Protein AF-A0A077X5K4-F1 (afdb_monomer_lite)

Structure (mmCIF, N/CA/C/O backbone):
data_AF-A0A077X5K4-F1
#
_entry.id   AF-A0A077X5K4-F1
#
loop_
_atom_site.group_PDB
_atom_site.id
_atom_site.type_symbol
_atom_site.label_atom_id
_atom_site.label_alt_id
_atom_site.label_comp_id
_atom_site.label_asym_id
_atom_site.label_entity_id
_atom_site.label_seq_id
_atom_site.pdbx_PDB_ins_code
_atom_site.Cartn_x
_atom_site.Cartn_y
_atom_site.Cartn_z
_atom_site.occupancy
_atom_site.B_iso_or_equiv
_atom_site.auth_seq_id
_atom_site.auth_comp_id
_atom_site.auth_asym_id
_atom_site.auth_atom_id
_atom_site.pdbx_PDB_model_num
ATOM 1 N N . MET A 1 1 ? -4.247 8.176 7.690 1.00 86.75 1 MET A N 1
ATOM 2 C CA . MET A 1 1 ? -5.011 7.815 6.481 1.00 86.75 1 MET A CA 1
ATOM 3 C C . MET A 1 1 ? -6.255 8.684 6.349 1.00 86.75 1 MET A C 1
ATOM 5 O O . MET A 1 1 ? -6.731 9.184 7.361 1.00 86.75 1 MET A O 1
ATOM 9 N N . ASN A 1 2 ? -6.752 8.892 5.127 1.00 87.69 2 ASN A N 1
ATOM 10 C CA . ASN A 1 2 ? -8.083 9.447 4.865 1.00 87.69 2 ASN A CA 1
ATOM 11 C C . ASN A 1 2 ? -8.622 8.942 3.514 1.00 87.69 2 ASN A C 1
ATOM 13 O O . ASN A 1 2 ? -7.860 8.405 2.706 1.00 87.69 2 ASN A O 1
ATOM 17 N N . LYS A 1 3 ? -9.914 9.179 3.261 1.00 89.25 3 LYS A N 1
ATOM 18 C CA . LYS A 1 3 ? -10.618 8.777 2.036 1.00 89.25 3 LYS A CA 1
ATOM 19 C C . LYS A 1 3 ? -9.909 9.208 0.746 1.00 89.25 3 LYS A C 1
ATOM 21 O O . LYS A 1 3 ? -9.642 8.368 -0.103 1.00 89.25 3 LYS A O 1
ATOM 26 N N . LYS A 1 4 ? -9.499 10.478 0.639 1.00 89.75 4 LYS A N 1
ATOM 27 C CA . LYS A 1 4 ? -8.836 11.024 -0.564 1.00 89.75 4 LYS A CA 1
ATOM 28 C C . LYS A 1 4 ? -7.518 10.324 -0.891 1.00 89.75 4 LYS A C 1
ATOM 30 O O . LYS A 1 4 ? -7.175 10.186 -2.060 1.00 89.75 4 LYS A O 1
ATOM 35 N N . VAL A 1 5 ? -6.758 9.919 0.130 1.00 92.44 5 VAL A N 1
ATOM 36 C CA . VAL A 1 5 ? -5.524 9.147 -0.073 1.00 92.44 5 VAL A CA 1
ATOM 37 C C . VAL A 1 5 ? -5.865 7.796 -0.691 1.00 92.44 5 VAL A C 1
ATOM 39 O O . VAL A 1 5 ? -5.278 7.431 -1.704 1.00 92.44 5 VAL A O 1
ATOM 42 N N . CYS A 1 6 ? -6.840 7.090 -0.125 1.00 95.06 6 CYS A N 1
ATOM 43 C CA . CYS A 1 6 ? -7.240 5.770 -0.596 1.00 95.06 6 CYS A CA 1
ATOM 44 C C . CYS A 1 6 ? -7.885 5.787 -1.982 1.00 95.06 6 CYS A C 1
ATOM 46 O O . CYS A 1 6 ? -7.537 4.945 -2.796 1.00 95.06 6 CYS A O 1
ATOM 48 N N . GLU A 1 7 ? -8.681 6.804 -2.317 1.00 93.88 7 GLU A N 1
ATOM 49 C CA . GLU A 1 7 ? -9.219 6.994 -3.674 1.00 93.88 7 GLU A CA 1
ATOM 50 C C . GLU A 1 7 ? -8.109 7.080 -4.738 1.00 93.88 7 GLU A C 1
AT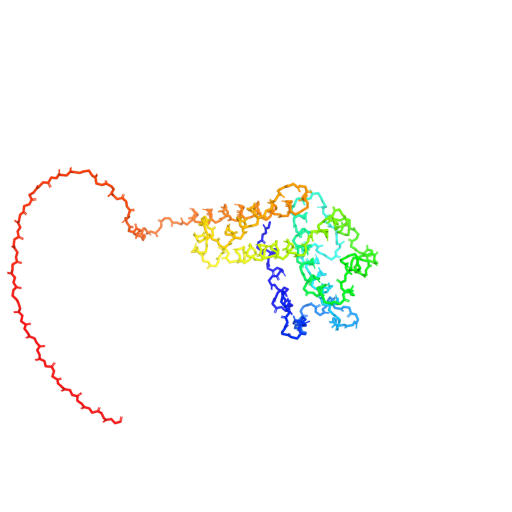OM 52 O O . GLU A 1 7 ? -8.271 6.605 -5.859 1.00 93.88 7 GLU A O 1
ATOM 57 N N . LYS A 1 8 ? -6.939 7.652 -4.410 1.00 95.00 8 LYS A N 1
ATOM 58 C CA . LYS A 1 8 ? -5.792 7.647 -5.335 1.00 95.00 8 LYS A CA 1
ATOM 59 C C . LYS A 1 8 ? -5.226 6.247 -5.544 1.00 95.00 8 LYS A C 1
ATOM 61 O O . LYS A 1 8 ? -4.831 5.934 -6.663 1.00 95.00 8 LYS A O 1
ATOM 66 N N . PHE A 1 9 ? -5.183 5.419 -4.505 1.00 97.06 9 PHE A N 1
ATOM 67 C CA . PHE A 1 9 ? -4.760 4.028 -4.641 1.00 97.06 9 PHE A CA 1
ATOM 68 C C . PHE A 1 9 ? -5.794 3.189 -5.394 1.00 97.06 9 PHE A C 1
ATOM 70 O O . PHE A 1 9 ? -5.396 2.449 -6.289 1.00 97.06 9 PHE A O 1
ATOM 77 N N . ASP A 1 10 ? -7.088 3.378 -5.124 1.00 95.94 10 ASP A N 1
ATOM 78 C CA . ASP A 1 10 ? -8.181 2.713 -5.845 1.00 95.94 10 ASP A CA 1
ATOM 79 C C . ASP A 1 10 ? -8.096 2.990 -7.353 1.00 95.94 10 ASP A C 1
ATOM 81 O O . ASP A 1 10 ? -8.114 2.052 -8.150 1.00 95.94 10 ASP A O 1
ATOM 85 N N . ASN A 1 11 ? -7.871 4.252 -7.745 1.00 96.00 11 ASN A N 1
ATOM 86 C CA . ASN A 1 11 ? -7.659 4.612 -9.150 1.00 96.00 11 ASN A CA 1
ATOM 87 C C . ASN A 1 11 ? -6.482 3.844 -9.770 1.00 96.00 11 ASN A C 1
ATOM 89 O O . ASN A 1 11 ? -6.573 3.396 -10.909 1.00 96.00 11 ASN A O 1
ATOM 93 N N . VAL A 1 12 ? -5.362 3.699 -9.047 1.00 97.56 12 VAL A N 1
ATOM 94 C CA . VAL A 1 12 ? -4.207 2.931 -9.542 1.00 97.56 12 VAL A CA 1
ATOM 95 C C . VAL A 1 12 ? -4.575 1.462 -9.702 1.00 97.56 12 VAL A C 1
ATOM 97 O O . VAL A 1 12 ? -4.306 0.906 -10.760 1.00 97.56 12 VAL A O 1
ATOM 100 N N . TRP A 1 13 ? -5.207 0.842 -8.703 1.00 97.31 13 TRP A N 1
ATOM 101 C CA . TRP A 1 13 ? -5.581 -0.576 -8.750 1.00 97.31 13 TRP A CA 1
ATOM 102 C C . TRP A 1 13 ? -6.582 -0.897 -9.862 1.00 97.31 13 TRP A C 1
ATOM 104 O O . TRP A 1 13 ? -6.548 -1.996 -10.413 1.00 97.31 13 TRP A O 1
ATOM 114 N N . GLU A 1 14 ? -7.434 0.057 -10.237 1.00 96.44 14 GLU A N 1
ATOM 115 C CA . GLU A 1 14 ? -8.392 -0.107 -11.333 1.00 96.44 14 GLU A CA 1
ATOM 116 C C . GLU A 1 14 ? -7.709 -0.314 -12.696 1.00 96.44 14 GLU A C 1
ATOM 118 O O . GLU A 1 14 ? -8.191 -1.089 -13.534 1.00 96.44 14 GLU A O 1
ATOM 123 N N . VAL A 1 15 ? -6.592 0.378 -12.937 1.00 96.69 15 VAL A N 1
ATOM 124 C CA . VAL A 1 15 ? -5.894 0.378 -14.235 1.00 96.69 15 VAL A CA 1
ATOM 125 C C . VAL A 1 15 ? -4.558 -0.359 -14.217 1.00 96.69 15 VAL A C 1
ATOM 127 O O . VAL A 1 15 ? -4.047 -0.714 -15.278 1.00 96.69 15 VAL A O 1
ATOM 130 N N . PHE A 1 16 ? -4.009 -0.629 -13.038 1.00 96.75 16 PHE A N 1
ATOM 131 C CA . PHE A 1 16 ? -2.761 -1.344 -12.831 1.00 96.75 16 PHE A CA 1
ATOM 132 C C . PHE A 1 16 ? -2.924 -2.349 -11.687 1.00 96.75 16 PHE A C 1
ATOM 134 O O . PHE A 1 16 ? -2.872 -1.994 -10.508 1.00 96.75 16 PHE A O 1
ATOM 141 N N . SER A 1 17 ? -3.120 -3.616 -12.058 1.00 94.88 17 SER A N 1
ATOM 142 C CA . SER A 1 17 ? -3.382 -4.689 -11.100 1.00 94.88 17 SER A CA 1
ATOM 143 C C . SER A 1 17 ? -2.205 -4.890 -10.151 1.00 94.88 17 SER A C 1
ATOM 145 O O . SER A 1 17 ? -1.048 -4.954 -10.569 1.00 94.88 17 SER A O 1
ATOM 147 N N . ASP A 1 18 ? -2.527 -5.076 -8.875 1.00 94.75 18 ASP A N 1
ATOM 148 C CA . ASP A 1 18 ? -1.608 -5.467 -7.810 1.00 94.75 18 ASP A CA 1
ATOM 149 C C . ASP A 1 18 ? -1.379 -6.988 -7.751 1.00 94.75 18 ASP A C 1
ATOM 151 O O . ASP A 1 18 ? -0.814 -7.513 -6.797 1.00 94.75 18 ASP A O 1
ATOM 155 N N . THR A 1 19 ? -1.791 -7.716 -8.789 1.00 94.31 19 THR A N 1
ATOM 156 C CA . THR A 1 19 ? -1.534 -9.147 -8.956 1.00 94.31 19 THR A CA 1
ATOM 157 C C . THR A 1 19 ? -0.918 -9.422 -10.324 1.00 94.31 19 THR A C 1
ATOM 159 O O . THR A 1 19 ? -1.040 -8.628 -11.259 1.00 94.31 19 THR A O 1
ATOM 162 N N . LEU A 1 20 ? -0.215 -10.548 -10.446 1.00 93.31 20 LEU A N 1
ATOM 163 C CA . LEU A 1 20 ? 0.307 -11.001 -11.731 1.00 93.31 20 LEU A CA 1
ATOM 164 C C . LEU A 1 20 ? -0.678 -11.962 -12.395 1.00 93.31 20 LEU A C 1
ATOM 166 O O . LEU A 1 20 ? -1.334 -12.758 -11.722 1.00 93.31 20 LEU A O 1
ATOM 170 N N . THR A 1 21 ? -0.716 -11.940 -13.724 1.00 93.75 21 THR A N 1
ATOM 171 C CA . THR A 1 21 ? -1.419 -12.953 -14.518 1.00 93.75 21 THR A CA 1
ATOM 172 C C . THR A 1 21 ? -0.794 -14.341 -14.331 1.00 93.75 21 THR A C 1
ATOM 174 O O . THR A 1 21 ? 0.315 -14.475 -13.802 1.00 93.75 21 THR A O 1
ATOM 177 N N . SER A 1 22 ? -1.462 -15.393 -14.821 1.00 92.19 22 SER A N 1
ATOM 178 C CA . SER A 1 22 ? -0.919 -16.765 -14.841 1.00 92.19 22 SER A CA 1
ATOM 179 C C . SER A 1 22 ? 0.469 -16.846 -15.487 1.00 92.19 22 SER A C 1
ATOM 181 O O . SER A 1 22 ? 1.330 -17.595 -15.030 1.00 92.19 22 SER A O 1
ATOM 183 N N . ASP A 1 23 ? 0.706 -16.006 -16.497 1.00 91.06 23 ASP A N 1
ATOM 184 C CA . ASP A 1 23 ? 1.969 -15.906 -17.232 1.00 91.06 23 ASP A CA 1
ATOM 185 C C . ASP A 1 23 ? 2.990 -14.994 -16.535 1.00 91.06 23 ASP A C 1
ATOM 187 O O . ASP A 1 23 ? 3.989 -14.595 -17.137 1.00 91.06 23 ASP A O 1
ATOM 191 N N . LYS A 1 24 ? 2.738 -14.630 -15.271 1.00 89.31 24 LYS A N 1
ATOM 192 C CA . LYS A 1 24 ? 3.608 -13.802 -14.426 1.00 89.31 24 LYS A CA 1
ATOM 193 C C . LYS A 1 24 ? 3.866 -12.414 -15.027 1.00 89.31 24 LYS A C 1
ATOM 195 O O . LYS A 1 24 ? 4.972 -11.875 -14.941 1.00 89.31 24 LYS A O 1
ATOM 200 N N . LYS A 1 25 ? 2.852 -11.805 -15.648 1.00 91.31 25 LYS A N 1
ATOM 201 C CA . LYS A 1 25 ? 2.915 -10.439 -16.198 1.00 91.31 25 LYS A CA 1
ATOM 202 C C . LYS A 1 25 ? 2.033 -9.498 -15.391 1.00 91.31 25 LYS A C 1
ATOM 204 O O . LYS A 1 25 ? 1.010 -9.915 -14.861 1.00 91.31 25 LYS A O 1
ATOM 209 N N . TYR A 1 26 ? 2.426 -8.229 -15.323 1.00 93.12 26 TYR A N 1
ATOM 210 C CA . TYR A 1 26 ? 1.528 -7.196 -14.820 1.00 93.12 26 TYR A CA 1
ATOM 211 C C . TYR A 1 26 ? 0.417 -6.933 -15.824 1.00 93.12 26 TYR A C 1
ATOM 213 O O . TYR A 1 26 ? 0.689 -6.752 -17.016 1.00 93.12 26 TYR A O 1
ATOM 221 N N . GLU A 1 27 ? -0.803 -6.833 -15.315 1.00 94.31 27 GLU A N 1
ATOM 222 C CA . GLU A 1 27 ? -1.925 -6.297 -16.066 1.00 94.31 27 GLU A CA 1
ATOM 223 C C . GLU A 1 27 ? -1.967 -4.775 -15.897 1.00 94.31 27 GLU A C 1
ATOM 225 O O . GLU A 1 27 ? -2.140 -4.257 -14.794 1.00 94.31 27 GLU A O 1
ATOM 230 N N . PHE A 1 28 ? -1.764 -4.063 -17.003 1.00 93.75 28 PHE A N 1
ATOM 231 C CA . PHE A 1 28 ? -1.769 -2.606 -17.066 1.00 93.75 28 PHE A CA 1
ATOM 232 C C . PHE A 1 28 ? -2.629 -2.193 -18.253 1.00 93.75 28 PHE A C 1
ATOM 234 O O . PHE A 1 28 ? -2.302 -2.508 -19.400 1.00 93.75 28 PHE A O 1
ATOM 241 N N . LYS A 1 29 ? -3.745 -1.525 -17.975 1.00 93.62 29 LYS A N 1
ATOM 242 C CA . LYS A 1 29 ? -4.619 -0.967 -19.006 1.00 93.62 29 LYS A CA 1
ATOM 243 C C . LYS A 1 29 ? -3.900 0.232 -19.622 1.00 93.62 29 LYS A C 1
ATOM 245 O O . LYS A 1 29 ? -3.286 1.009 -18.904 1.00 93.62 29 LYS A O 1
ATOM 250 N N . THR A 1 30 ? -3.971 0.388 -20.936 1.00 89.75 30 THR A N 1
ATOM 251 C CA . THR A 1 30 ? -3.504 1.590 -21.652 1.00 89.75 30 THR A CA 1
ATOM 252 C C . THR A 1 30 ? -4.700 2.473 -22.007 1.00 89.75 30 THR A C 1
ATOM 254 O O . THR A 1 30 ? -5.842 2.022 -21.934 1.00 89.75 30 THR A O 1
ATOM 257 N N . GLY A 1 31 ? -4.468 3.712 -22.429 1.00 90.00 31 GLY A N 1
ATOM 258 C CA . GLY A 1 31 ? -5.520 4.672 -22.774 1.00 90.00 31 GLY A CA 1
ATOM 259 C C . GLY A 1 31 ? -6.162 5.332 -21.552 1.00 90.00 31 GLY A C 1
ATOM 260 O O . GLY A 1 31 ? -7.353 5.631 -21.580 1.00 90.00 31 GLY A O 1
ATOM 261 N N . ASN A 1 32 ? -5.413 5.511 -20.461 1.00 92.62 32 ASN A N 1
ATOM 262 C CA . ASN A 1 32 ? -5.922 6.082 -19.209 1.00 92.62 32 ASN A CA 1
ATOM 263 C C . ASN A 1 32 ? -4.982 7.146 -18.623 1.00 92.62 32 ASN A C 1
ATOM 265 O O . ASN A 1 32 ? -3.981 7.533 -19.220 1.00 92.62 32 ASN A O 1
ATOM 269 N N . PHE A 1 33 ? -5.317 7.644 -17.431 1.00 92.81 33 PHE A N 1
ATOM 270 C CA . PHE A 1 33 ? -4.592 8.736 -16.786 1.00 92.81 33 PHE A CA 1
ATOM 271 C C . PHE A 1 33 ? -3.115 8.413 -16.486 1.00 92.81 33 PHE A C 1
ATOM 273 O O . PHE A 1 33 ? -2.298 9.338 -16.483 1.00 92.81 33 PHE A O 1
ATOM 280 N N . LEU A 1 34 ? -2.747 7.141 -16.272 1.00 93.50 34 LEU A N 1
ATOM 281 C CA . LEU A 1 34 ? -1.356 6.734 -16.046 1.00 93.50 34 LEU A CA 1
ATOM 282 C C . LEU A 1 34 ? -0.476 6.908 -17.287 1.00 93.50 34 LEU A C 1
ATOM 284 O O . LEU A 1 34 ? 0.726 7.110 -17.125 1.00 93.50 34 LEU A O 1
ATOM 288 N N . ASP A 1 35 ? -1.044 6.935 -18.496 1.00 90.62 35 ASP A N 1
ATOM 289 C CA . ASP A 1 35 ? -0.273 7.126 -19.734 1.00 90.62 35 ASP A CA 1
ATOM 290 C C . ASP A 1 35 ? 0.490 8.458 -19.732 1.00 90.62 35 ASP A C 1
ATOM 292 O O . ASP A 1 35 ? 1.615 8.542 -20.219 1.00 90.62 35 ASP A O 1
ATOM 296 N N . SER A 1 36 ? -0.070 9.495 -19.099 1.00 89.88 36 SER A N 1
ATOM 297 C CA . SER A 1 36 ? 0.594 10.800 -18.952 1.00 89.88 36 SER A CA 1
ATOM 298 C C . SER A 1 36 ? 1.843 10.770 -18.056 1.00 89.88 36 SER A C 1
ATOM 300 O O . SER A 1 36 ? 2.622 11.722 -18.041 1.00 89.88 36 SER A O 1
ATOM 302 N N . TYR A 1 37 ? 2.056 9.665 -17.338 1.00 88.06 37 TYR A N 1
ATOM 303 C CA . TYR A 1 37 ? 3.204 9.418 -16.467 1.00 88.06 37 TYR A CA 1
ATOM 304 C C . TYR A 1 37 ? 4.178 8.384 -17.053 1.00 88.06 37 TYR A C 1
ATOM 306 O O . TYR A 1 37 ? 5.187 8.070 -16.426 1.00 88.06 37 TYR A O 1
ATOM 314 N N . CYS A 1 38 ? 3.904 7.858 -18.251 1.00 84.06 38 CYS A N 1
ATOM 315 C CA . CYS A 1 38 ? 4.616 6.719 -18.827 1.00 84.06 38 CYS A CA 1
ATOM 316 C C . CYS A 1 38 ? 5.943 7.030 -19.542 1.00 84.06 38 CYS A C 1
ATOM 318 O O . CYS A 1 38 ? 6.606 6.099 -20.016 1.00 84.06 38 CYS A O 1
ATOM 320 N N . GLY A 1 39 ? 6.357 8.302 -19.592 1.00 72.81 39 GLY A N 1
ATOM 321 C CA . GLY A 1 39 ? 7.545 8.751 -20.328 1.00 72.81 39 GLY A CA 1
ATOM 322 C C . GLY A 1 39 ? 7.517 8.362 -21.815 1.00 72.81 39 GLY A C 1
ATOM 323 O O . GLY A 1 39 ? 6.504 7.898 -22.332 1.00 72.81 39 GLY A O 1
ATOM 324 N N . ASP A 1 40 ? 8.650 8.503 -22.505 1.00 71.56 40 ASP A N 1
ATOM 325 C CA . ASP A 1 40 ? 8.731 8.306 -23.966 1.00 71.56 40 ASP A CA 1
ATOM 326 C C . ASP A 1 40 ? 8.487 6.854 -24.421 1.00 71.56 40 ASP A C 1
ATOM 328 O O . ASP A 1 40 ? 8.148 6.595 -25.572 1.00 71.56 40 ASP A O 1
ATOM 332 N N . ASN A 1 41 ? 8.635 5.889 -23.509 1.00 71.12 41 ASN A N 1
ATOM 333 C CA . ASN A 1 41 ? 8.491 4.461 -23.799 1.00 71.12 41 ASN A CA 1
ATOM 334 C C . ASN A 1 41 ? 7.079 3.919 -23.522 1.00 71.12 41 ASN A C 1
ATOM 336 O O . ASN A 1 41 ? 6.906 2.695 -23.518 1.00 71.12 41 ASN A O 1
ATOM 340 N N . ASN A 1 42 ? 6.096 4.789 -23.247 1.00 81.19 42 ASN A N 1
ATOM 341 C CA . ASN A 1 42 ? 4.686 4.440 -23.033 1.00 81.19 42 ASN A CA 1
ATOM 342 C C . ASN A 1 42 ? 4.477 3.254 -22.066 1.00 81.19 42 ASN A C 1
ATOM 344 O O . ASN A 1 42 ? 3.687 2.355 -22.345 1.00 81.19 42 ASN A O 1
ATOM 348 N N . CYS A 1 43 ? 5.225 3.198 -20.954 1.00 87.50 43 CYS A N 1
ATOM 349 C CA . CYS A 1 43 ? 5.132 2.106 -19.971 1.00 87.50 43 CYS A CA 1
ATOM 350 C C . CYS A 1 43 ? 5.286 0.689 -20.563 1.00 87.50 43 CYS A C 1
ATOM 352 O O . CYS A 1 43 ? 4.759 -0.285 -20.026 1.00 87.50 43 CYS A O 1
ATOM 354 N N . SER A 1 44 ? 6.036 0.538 -21.657 1.00 86.12 44 SER A N 1
ATOM 355 C CA . SER A 1 44 ? 6.271 -0.767 -22.297 1.00 86.12 44 SER A CA 1
ATOM 356 C C . SER A 1 44 ? 6.983 -1.775 -21.386 1.00 86.12 44 SER A C 1
ATOM 358 O O . SER A 1 44 ? 6.814 -2.985 -21.542 1.00 86.12 44 SER A O 1
ATOM 360 N N . THR A 1 45 ? 7.741 -1.297 -20.398 1.00 86.12 45 THR A N 1
ATOM 361 C CA . THR A 1 45 ? 8.431 -2.128 -19.407 1.00 86.12 45 THR A CA 1
ATOM 362 C C . THR A 1 45 ? 7.669 -2.177 -18.087 1.00 86.12 45 THR A C 1
ATOM 364 O O . THR A 1 45 ? 6.979 -1.233 -17.708 1.00 86.12 45 THR A O 1
ATOM 367 N N . ASP A 1 46 ? 7.838 -3.264 -17.334 1.00 87.62 46 ASP A N 1
ATOM 368 C CA . ASP A 1 46 ? 7.244 -3.397 -15.996 1.00 87.62 46 ASP A CA 1
ATOM 369 C C . ASP A 1 46 ? 7.701 -2.288 -15.047 1.00 87.62 46 ASP A C 1
ATOM 371 O O . ASP A 1 46 ? 6.916 -1.743 -14.276 1.00 87.62 46 ASP A O 1
ATOM 375 N N . TYR A 1 47 ? 8.962 -1.888 -15.177 1.00 83.31 47 TYR A N 1
ATOM 376 C CA . TYR A 1 47 ? 9.508 -0.741 -14.475 1.00 83.31 47 TYR A CA 1
ATOM 377 C C . TYR A 1 47 ? 8.799 0.569 -14.841 1.00 83.31 47 TYR A C 1
ATOM 379 O O . TYR A 1 47 ? 8.472 1.357 -13.956 1.00 83.31 47 TYR A O 1
ATOM 387 N N . GLY A 1 48 ? 8.539 0.792 -16.134 1.00 85.44 48 GLY A N 1
ATOM 388 C CA . GLY A 1 48 ? 7.805 1.960 -16.617 1.00 85.44 48 GLY A CA 1
ATOM 389 C C . GLY A 1 48 ? 6.401 2.037 -16.020 1.00 85.44 48 GLY A C 1
ATOM 390 O O . GLY A 1 48 ? 6.017 3.090 -15.524 1.00 85.44 48 GLY A O 1
ATOM 391 N N . LYS A 1 49 ? 5.683 0.908 -15.961 1.00 90.81 49 LYS A N 1
ATOM 392 C CA . LYS A 1 49 ? 4.343 0.813 -15.345 1.00 90.81 49 LYS A CA 1
ATOM 393 C C . LYS A 1 49 ? 4.368 1.181 -13.860 1.00 90.81 49 LYS A C 1
ATOM 395 O O . LYS A 1 49 ? 3.576 2.006 -13.409 1.00 90.81 49 LYS A O 1
ATOM 400 N N . ILE A 1 50 ? 5.316 0.615 -13.105 1.00 90.44 50 ILE A N 1
ATOM 401 C CA . ILE A 1 50 ? 5.479 0.909 -11.671 1.00 90.44 50 ILE A CA 1
ATOM 402 C C . ILE A 1 50 ? 5.869 2.375 -11.457 1.00 90.44 50 ILE A C 1
ATOM 404 O O . ILE A 1 50 ? 5.333 3.025 -10.560 1.00 90.44 50 ILE A O 1
ATOM 408 N N . SER A 1 51 ? 6.753 2.914 -12.301 1.00 86.94 51 SER A N 1
ATOM 409 C CA . SER A 1 51 ? 7.149 4.325 -12.263 1.00 86.94 51 SER A CA 1
ATOM 410 C C . SER A 1 51 ? 5.960 5.256 -12.504 1.00 86.94 51 SER A C 1
ATOM 412 O O . SER A 1 51 ? 5.747 6.186 -11.729 1.00 86.94 51 SER A O 1
ATOM 414 N N . ALA A 1 52 ? 5.120 4.961 -13.499 1.00 90.69 52 ALA A N 1
ATOM 415 C CA . ALA A 1 52 ? 3.926 5.749 -13.783 1.00 90.69 52 ALA A CA 1
ATOM 416 C C . ALA A 1 52 ? 2.938 5.761 -12.607 1.00 90.69 52 ALA A C 1
ATOM 418 O O . ALA A 1 52 ? 2.496 6.832 -12.189 1.00 90.69 52 ALA A O 1
ATOM 419 N N . GLY A 1 53 ? 2.648 4.594 -12.018 1.00 93.56 53 GLY A N 1
ATOM 420 C CA . GLY A 1 53 ? 1.796 4.504 -10.827 1.00 93.56 53 GLY A CA 1
ATOM 421 C C . GLY A 1 53 ? 2.370 5.281 -9.636 1.00 93.56 53 GLY A C 1
ATOM 422 O O . GLY A 1 53 ? 1.658 6.049 -8.990 1.00 93.56 53 GLY A O 1
ATOM 423 N N . PHE A 1 54 ? 3.678 5.159 -9.394 1.00 90.19 54 PHE A N 1
ATOM 424 C CA . PHE A 1 54 ? 4.377 5.906 -8.349 1.00 90.19 54 PHE A CA 1
ATOM 425 C C . PHE A 1 54 ? 4.282 7.424 -8.555 1.00 90.19 54 PHE A C 1
ATOM 427 O O . PHE A 1 54 ? 3.933 8.147 -7.622 1.00 90.19 54 PHE A O 1
ATOM 434 N N . LEU A 1 55 ? 4.555 7.915 -9.767 1.00 86.81 55 LEU A N 1
ATOM 435 C CA . LEU A 1 55 ? 4.504 9.342 -10.089 1.00 86.81 55 LEU A CA 1
ATOM 436 C C . LEU A 1 55 ? 3.080 9.902 -10.019 1.00 86.81 55 LEU A C 1
ATOM 438 O O . LEU A 1 55 ? 2.899 11.043 -9.592 1.00 86.81 55 LEU A O 1
ATOM 442 N N . TYR A 1 56 ? 2.070 9.114 -10.395 1.00 91.19 56 TYR A N 1
ATOM 443 C CA . TYR A 1 56 ? 0.670 9.493 -10.227 1.00 91.19 56 TYR A CA 1
ATOM 444 C C . TYR A 1 56 ? 0.297 9.653 -8.753 1.00 91.19 56 TYR A C 1
ATOM 446 O O . TYR A 1 56 ? -0.231 10.699 -8.372 1.00 91.19 56 TYR A O 1
ATOM 454 N N . LEU A 1 57 ? 0.596 8.649 -7.919 1.00 91.44 57 LEU A N 1
ATOM 455 C CA . LEU A 1 57 ? 0.337 8.713 -6.478 1.00 91.44 57 LEU A CA 1
ATOM 456 C C . LEU A 1 57 ? 1.063 9.908 -5.866 1.00 91.44 57 LEU A C 1
ATOM 458 O O . LEU A 1 57 ? 0.476 10.684 -5.113 1.00 91.44 57 LEU A O 1
ATOM 462 N N . PHE A 1 58 ? 2.323 10.095 -6.250 1.00 83.56 58 PHE A N 1
ATOM 463 C CA . PHE A 1 58 ? 3.134 11.198 -5.781 1.00 83.56 58 PHE A CA 1
ATOM 464 C C . PHE A 1 58 ? 2.533 12.559 -6.161 1.00 83.56 58 PHE A C 1
ATOM 466 O O . PHE A 1 58 ? 2.189 13.340 -5.276 1.00 83.56 58 PHE A O 1
ATOM 473 N N . ASN A 1 59 ? 2.322 12.831 -7.450 1.00 82.25 59 ASN A N 1
ATOM 474 C CA . ASN A 1 59 ? 1.785 14.115 -7.908 1.00 82.25 59 ASN A CA 1
ATOM 475 C C . ASN A 1 59 ? 0.346 14.353 -7.420 1.00 82.25 59 ASN A C 1
ATOM 477 O O . ASN A 1 59 ? -0.059 15.493 -7.199 1.00 82.25 59 ASN A O 1
ATOM 481 N N . GLY A 1 60 ? -0.442 13.288 -7.260 1.00 85.19 60 GLY A N 1
ATOM 482 C CA . GLY A 1 60 ? -1.822 13.361 -6.793 1.00 85.19 60 GLY A CA 1
ATOM 483 C C . GLY A 1 60 ? -1.955 13.693 -5.307 1.00 85.19 60 GLY A C 1
ATOM 484 O O . GLY A 1 60 ? -2.963 14.282 -4.919 1.00 85.19 60 GLY A O 1
ATOM 485 N N . LEU A 1 61 ? -0.961 13.332 -4.490 1.00 84.00 61 LEU A N 1
ATOM 486 C CA . LEU A 1 61 ? -0.976 13.504 -3.032 1.00 84.00 61 LEU A CA 1
ATOM 487 C C . LEU A 1 61 ? -0.070 14.651 -2.562 1.00 84.00 61 LEU A C 1
ATOM 489 O O . LEU A 1 61 ? -0.343 15.272 -1.538 1.00 84.00 61 LEU A O 1
ATOM 493 N N . PHE A 1 62 ? 0.964 14.962 -3.343 1.00 76.94 62 PHE A N 1
ATOM 494 C CA . PHE A 1 62 ? 1.978 15.979 -3.069 1.00 76.94 62 PHE A CA 1
ATOM 495 C C . PHE A 1 62 ? 2.184 16.931 -4.252 1.00 76.94 62 PHE A C 1
ATOM 497 O O . PHE A 1 62 ? 3.272 17.464 -4.426 1.00 76.94 62 PHE A O 1
ATOM 504 N N . GLY A 1 63 ? 1.181 17.154 -5.100 1.00 72.56 63 GLY A N 1
ATOM 505 C CA . GLY A 1 63 ? 1.240 18.156 -6.169 1.00 72.56 63 GLY A CA 1
ATOM 506 C C . GLY A 1 63 ? 2.428 18.041 -7.143 1.00 72.56 63 GLY A C 1
ATOM 507 O O . GLY A 1 63 ? 3.268 17.152 -7.094 1.00 72.56 63 GLY A O 1
ATOM 508 N N . VAL A 1 64 ? 2.511 18.983 -8.082 1.00 63.28 64 VAL A N 1
ATOM 509 C CA . VAL A 1 64 ? 3.523 18.941 -9.157 1.00 63.28 64 VAL A CA 1
ATOM 510 C C . VAL A 1 64 ? 4.839 19.616 -8.745 1.00 63.28 64 VAL A C 1
ATOM 512 O O . VAL A 1 64 ? 5.880 19.375 -9.351 1.00 63.28 64 VAL A O 1
ATOM 515 N N . SER A 1 65 ? 4.812 20.488 -7.734 1.00 58.78 65 SER A N 1
ATOM 516 C CA . SER A 1 65 ? 5.974 21.271 -7.301 1.00 58.78 65 SER A CA 1
ATOM 517 C C . SER A 1 65 ? 6.807 20.597 -6.211 1.00 58.78 65 SER A C 1
ATOM 519 O O . SER A 1 65 ? 7.861 21.125 -5.864 1.00 58.78 65 SER A O 1
ATOM 521 N N . GLY A 1 66 ? 6.332 19.494 -5.618 1.00 54.38 66 GLY A N 1
ATOM 522 C CA . GLY A 1 66 ? 6.981 18.850 -4.472 1.00 54.38 66 GLY A CA 1
ATOM 523 C C . GLY A 1 66 ? 7.139 19.756 -3.238 1.00 54.38 66 GLY A C 1
ATOM 524 O O . GLY A 1 66 ? 7.667 19.319 -2.220 1.00 54.38 66 GLY A O 1
ATOM 525 N N . LEU A 1 67 ? 6.671 21.007 -3.266 1.00 51.25 67 LEU A N 1
ATOM 526 C CA . LEU A 1 67 ? 6.764 21.959 -2.160 1.00 51.25 67 LEU A CA 1
ATOM 527 C C . LEU A 1 67 ? 5.735 21.600 -1.083 1.00 51.25 67 LEU A C 1
ATOM 529 O O . LEU A 1 67 ? 4.655 22.176 -1.024 1.00 51.25 67 LEU A O 1
ATOM 533 N N . PHE A 1 68 ? 6.079 20.629 -0.240 1.00 58.28 68 PHE A N 1
ATOM 534 C CA . PHE A 1 68 ? 5.270 20.206 0.901 1.00 58.28 68 PHE A CA 1
ATOM 535 C C . PHE A 1 68 ? 6.069 20.406 2.174 1.00 58.28 68 PHE A C 1
ATOM 537 O O . PHE A 1 68 ? 7.284 20.190 2.221 1.00 58.28 68 PHE A O 1
ATOM 544 N N . ASN A 1 69 ? 5.378 20.833 3.226 1.00 53.25 69 ASN A N 1
ATOM 545 C CA . ASN A 1 69 ? 5.988 20.972 4.532 1.00 53.25 69 ASN A CA 1
ATOM 546 C C . ASN A 1 69 ? 6.240 19.566 5.094 1.00 53.25 69 ASN A C 1
ATOM 548 O O . ASN A 1 69 ? 5.334 18.894 5.586 1.00 53.25 69 ASN A O 1
ATOM 552 N N . SER A 1 70 ? 7.492 19.114 5.013 1.00 52.81 70 SER A N 1
ATOM 553 C CA . SER A 1 70 ? 7.952 17.801 5.497 1.00 52.81 70 SER A CA 1
ATOM 554 C C . SER A 1 70 ? 7.795 17.601 7.012 1.00 52.81 70 SER A C 1
ATOM 556 O O . SER A 1 70 ? 8.087 16.522 7.522 1.00 52.81 70 SER A O 1
ATOM 558 N N . ARG A 1 71 ? 7.342 18.637 7.732 1.00 50.28 71 ARG A N 1
ATOM 559 C CA . ARG A 1 71 ? 7.069 18.631 9.174 1.00 50.28 71 ARG A CA 1
ATOM 560 C C . ARG A 1 71 ? 5.635 18.233 9.539 1.00 50.28 71 ARG A C 1
ATOM 562 O O . ARG A 1 71 ? 5.354 18.060 10.719 1.00 50.28 71 ARG A O 1
ATOM 569 N N . GLU A 1 72 ? 4.733 18.083 8.571 1.00 55.34 72 GLU A N 1
ATOM 570 C CA . GLU A 1 72 ? 3.360 17.639 8.834 1.00 55.34 72 GLU A CA 1
ATOM 571 C C . GLU A 1 72 ? 3.277 16.107 8.886 1.00 55.34 72 GLU A C 1
ATOM 573 O O . GLU A 1 72 ? 3.597 15.414 7.919 1.00 55.34 72 GLU A O 1
ATOM 578 N N . THR A 1 73 ? 2.806 15.567 10.012 1.00 56.66 73 THR A N 1
ATOM 579 C CA . THR A 1 73 ? 2.677 14.120 10.258 1.00 56.66 73 THR A CA 1
ATOM 580 C C . THR A 1 73 ? 1.818 13.407 9.207 1.00 56.66 73 THR A C 1
ATOM 582 O O . THR A 1 73 ? 2.110 12.271 8.840 1.00 56.66 73 THR A O 1
ATOM 585 N N . SER A 1 74 ? 0.794 14.074 8.661 1.00 60.78 74 SER A N 1
ATOM 586 C CA . SER A 1 74 ? -0.025 13.539 7.563 1.00 60.78 74 SER A CA 1
ATOM 587 C C . SER A 1 74 ? 0.801 13.244 6.312 1.00 60.78 74 SER A C 1
ATOM 589 O O . SER A 1 74 ? 0.588 12.217 5.676 1.00 60.78 74 SER A O 1
ATOM 591 N N . ASN A 1 75 ? 1.776 14.097 5.993 1.00 65.00 75 ASN A N 1
ATOM 592 C CA . ASN A 1 75 ? 2.617 13.951 4.807 1.00 65.00 75 ASN A CA 1
ATOM 593 C C . ASN A 1 75 ? 3.589 12.774 4.968 1.00 65.00 75 ASN A C 1
ATOM 595 O O . ASN A 1 75 ? 3.819 12.038 4.012 1.00 65.00 75 ASN A O 1
ATOM 599 N N . ILE A 1 76 ? 4.099 12.547 6.185 1.00 68.62 76 ILE A N 1
ATOM 600 C CA . ILE A 1 76 ? 4.987 11.416 6.500 1.00 68.62 76 ILE A CA 1
ATOM 601 C C . ILE A 1 76 ? 4.254 10.082 6.325 1.00 68.62 76 ILE A C 1
ATOM 603 O O . ILE A 1 76 ? 4.765 9.201 5.635 1.00 68.62 76 ILE A O 1
ATOM 607 N N . ASN A 1 77 ? 3.046 9.950 6.878 1.00 80.69 77 ASN A N 1
ATOM 608 C CA . ASN A 1 77 ? 2.266 8.716 6.758 1.00 80.69 77 ASN A CA 1
ATOM 609 C C . ASN A 1 77 ? 1.905 8.413 5.294 1.00 80.69 77 ASN A C 1
ATOM 611 O O . ASN A 1 77 ? 1.911 7.260 4.878 1.00 80.69 77 ASN A O 1
ATOM 615 N N . VAL A 1 78 ? 1.645 9.442 4.479 1.00 86.81 78 VAL A N 1
ATOM 616 C CA . VAL A 1 78 ? 1.370 9.244 3.049 1.00 86.81 78 VAL A CA 1
ATOM 617 C C . VAL A 1 78 ? 2.587 8.694 2.298 1.00 86.81 78 VAL A C 1
ATOM 619 O O . VAL A 1 78 ? 2.425 7.794 1.473 1.00 86.81 78 VAL A O 1
ATOM 622 N N . VAL A 1 79 ? 3.804 9.161 2.609 1.00 85.50 79 VAL A N 1
ATOM 623 C CA . VAL A 1 79 ? 5.033 8.572 2.041 1.00 85.50 79 VAL A CA 1
ATOM 624 C C . VAL A 1 79 ? 5.137 7.092 2.403 1.00 85.50 79 VAL A C 1
ATOM 626 O O . VAL A 1 79 ? 5.452 6.276 1.542 1.00 85.50 79 VAL A O 1
ATOM 629 N N . GLU A 1 80 ? 4.835 6.734 3.652 1.00 89.06 80 GLU A N 1
ATOM 630 C CA . GLU A 1 80 ? 4.856 5.343 4.111 1.00 89.06 80 GLU A CA 1
ATOM 631 C C . GLU A 1 80 ? 3.906 4.452 3.296 1.00 89.06 80 GLU A C 1
ATOM 633 O O . GLU A 1 80 ? 4.307 3.364 2.889 1.00 89.06 80 GLU A O 1
ATOM 638 N N . TYR A 1 81 ? 2.696 4.914 2.964 1.00 92.19 81 TYR A N 1
ATOM 639 C CA . TYR A 1 81 ? 1.766 4.122 2.146 1.00 92.19 81 TYR A CA 1
ATOM 640 C C . TYR A 1 81 ? 2.228 3.957 0.697 1.00 92.19 81 TYR A C 1
ATOM 642 O O . TYR A 1 81 ? 2.136 2.860 0.144 1.00 92.19 81 TYR A O 1
ATOM 650 N N . ILE A 1 82 ? 2.759 5.022 0.081 1.00 91.19 82 ILE A N 1
ATOM 651 C CA . ILE A 1 82 ? 3.334 4.936 -1.272 1.00 91.19 82 ILE A CA 1
ATOM 652 C C . ILE A 1 82 ? 4.495 3.938 -1.275 1.00 91.19 82 ILE A C 1
ATOM 654 O O . ILE A 1 82 ? 4.610 3.134 -2.196 1.00 91.19 82 ILE A O 1
ATOM 658 N N . MET A 1 83 ? 5.323 3.951 -0.227 1.00 88.81 83 MET A N 1
ATOM 659 C CA . MET A 1 83 ? 6.426 3.008 -0.058 1.00 88.81 83 MET A CA 1
ATOM 660 C C . MET A 1 83 ? 5.934 1.569 0.129 1.00 88.81 83 MET A C 1
ATOM 662 O O . MET A 1 83 ? 6.474 0.677 -0.517 1.00 88.81 83 MET A O 1
ATOM 666 N N . ILE A 1 84 ? 4.893 1.329 0.937 1.00 92.81 84 ILE A N 1
ATOM 667 C CA . ILE A 1 84 ? 4.275 -0.003 1.081 1.00 92.81 84 ILE A CA 1
ATOM 668 C C . ILE A 1 84 ? 3.818 -0.533 -0.286 1.00 92.81 84 ILE A C 1
ATOM 670 O O . ILE A 1 84 ? 4.168 -1.657 -0.648 1.00 92.81 84 ILE A O 1
ATOM 674 N N . TRP A 1 85 ? 3.084 0.277 -1.058 1.00 95.12 85 TRP A N 1
ATOM 675 C CA . TRP A 1 85 ? 2.635 -0.093 -2.404 1.00 95.12 85 TRP A CA 1
ATOM 676 C C . TRP A 1 85 ? 3.815 -0.360 -3.342 1.00 95.12 85 TRP A C 1
ATOM 678 O O . TRP A 1 85 ? 3.867 -1.406 -3.979 1.00 95.12 85 TRP A O 1
ATOM 688 N N . LEU A 1 86 ? 4.801 0.537 -3.386 1.00 91.00 86 LEU A N 1
ATOM 689 C CA . LEU A 1 86 ? 5.954 0.413 -4.274 1.00 91.00 86 LEU A CA 1
ATOM 690 C C . LEU A 1 86 ? 6.783 -0.843 -3.965 1.00 91.00 86 LEU A C 1
ATOM 692 O O . LEU A 1 86 ? 7.095 -1.608 -4.879 1.00 91.00 86 LEU A O 1
ATOM 696 N N . CYS A 1 87 ? 7.109 -1.080 -2.690 1.00 88.00 87 CYS A N 1
ATOM 697 C CA . CYS A 1 87 ? 7.823 -2.280 -2.254 1.00 88.00 87 CYS A CA 1
ATOM 698 C C . CYS A 1 87 ? 7.049 -3.544 -2.642 1.00 88.00 87 CYS A C 1
ATOM 700 O O . CYS A 1 87 ? 7.634 -4.485 -3.175 1.00 88.00 87 CYS A O 1
ATOM 702 N N . TYR A 1 88 ? 5.734 -3.563 -2.405 1.00 92.75 88 TYR A N 1
ATOM 703 C CA . TYR A 1 88 ? 4.892 -4.699 -2.757 1.00 92.75 88 TYR A CA 1
ATOM 704 C C . TYR A 1 88 ? 4.891 -4.968 -4.261 1.00 92.75 88 TYR A C 1
ATOM 706 O O . TYR A 1 88 ? 5.188 -6.087 -4.681 1.00 92.75 88 TYR A O 1
ATOM 714 N N . MET A 1 89 ? 4.637 -3.933 -5.067 1.00 92.19 89 MET A N 1
ATOM 715 C CA . MET A 1 89 ? 4.588 -4.055 -6.518 1.00 92.19 89 MET A CA 1
ATOM 716 C C . MET A 1 89 ? 5.902 -4.597 -7.063 1.00 92.19 89 MET A C 1
ATOM 718 O O . MET A 1 89 ? 5.874 -5.573 -7.800 1.00 92.19 89 MET A O 1
ATOM 722 N N . LEU A 1 90 ? 7.052 -4.050 -6.654 1.00 87.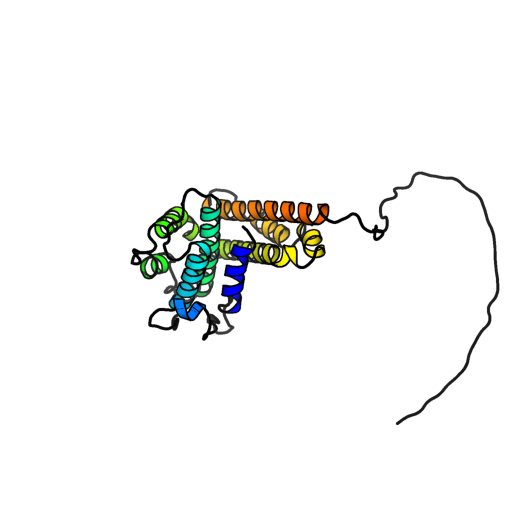31 90 LEU A N 1
ATOM 723 C CA . LEU A 1 90 ? 8.370 -4.549 -7.071 1.00 87.31 90 LEU A CA 1
ATOM 724 C C . LEU A 1 90 ? 8.607 -6.013 -6.653 1.00 87.31 90 LEU A C 1
ATOM 726 O O . LEU A 1 90 ? 9.198 -6.792 -7.406 1.00 87.31 90 LEU A O 1
ATOM 730 N N . ASN A 1 91 ? 8.121 -6.405 -5.472 1.00 86.06 91 ASN A N 1
ATOM 731 C CA . ASN A 1 91 ? 8.321 -7.745 -4.923 1.00 86.06 91 ASN A CA 1
ATOM 732 C C . ASN A 1 91 ? 7.554 -8.849 -5.655 1.00 86.06 91 ASN A C 1
ATOM 734 O O . ASN A 1 91 ? 7.978 -10.004 -5.613 1.00 86.06 91 ASN A O 1
ATOM 738 N N . LEU A 1 92 ? 6.484 -8.515 -6.379 1.00 87.69 92 LEU A N 1
ATOM 739 C CA . LEU A 1 92 ? 5.745 -9.492 -7.184 1.00 87.69 92 LEU A CA 1
ATOM 740 C C . LEU A 1 92 ? 6.640 -10.173 -8.236 1.00 87.69 92 LEU A C 1
ATOM 742 O O . LEU A 1 92 ? 6.477 -11.367 -8.491 1.00 87.69 92 LEU A O 1
ATOM 746 N N . LYS A 1 93 ? 7.622 -9.452 -8.799 1.00 79.81 93 LYS A N 1
ATOM 747 C CA . LYS A 1 93 ? 8.565 -9.979 -9.805 1.00 79.81 93 LYS A CA 1
ATOM 748 C C . LYS A 1 93 ? 9.984 -10.245 -9.306 1.00 79.81 93 LYS A C 1
ATOM 750 O O . LYS A 1 93 ? 10.720 -10.979 -9.969 1.00 79.81 93 LYS A O 1
ATOM 755 N N . SER A 1 94 ? 10.379 -9.719 -8.145 1.00 68.75 94 SER A N 1
ATOM 756 C CA . SER A 1 94 ? 11.729 -9.943 -7.594 1.00 68.75 94 SER A CA 1
ATOM 757 C C . SER A 1 94 ? 12.025 -11.416 -7.277 1.00 68.75 94 SER A C 1
ATOM 759 O O . SER A 1 94 ? 13.186 -11.813 -7.216 1.00 68.75 94 SER A O 1
ATOM 761 N N . THR A 1 95 ? 10.987 -12.247 -7.156 1.00 56.53 95 THR A N 1
ATOM 762 C CA . THR A 1 95 ? 11.082 -13.681 -6.852 1.00 56.53 95 THR A CA 1
ATOM 763 C C . THR A 1 95 ? 11.600 -14.561 -7.998 1.00 56.53 95 THR A C 1
ATOM 765 O O . THR A 1 95 ? 11.829 -15.744 -7.757 1.00 56.53 95 THR A O 1
ATOM 768 N N . GLN A 1 96 ? 11.776 -14.042 -9.224 1.00 52.72 96 GLN A N 1
ATOM 769 C CA . GLN A 1 96 ? 12.033 -14.890 -10.404 1.00 52.72 96 GLN A CA 1
ATOM 770 C C . GLN A 1 96 ? 13.367 -14.659 -11.117 1.00 52.72 96 GLN A C 1
ATOM 772 O O . GLN A 1 96 ? 14.040 -15.642 -11.399 1.00 52.72 96 GLN A O 1
ATOM 777 N N . ASP A 1 97 ? 13.785 -13.415 -11.366 1.00 46.56 97 ASP A N 1
ATOM 778 C CA . ASP A 1 97 ? 14.877 -13.184 -12.332 1.00 46.56 97 ASP A CA 1
ATOM 779 C C . ASP A 1 97 ? 16.123 -12.490 -11.782 1.00 46.56 97 ASP A C 1
ATOM 781 O O . ASP A 1 97 ? 17.062 -12.251 -12.537 1.00 46.56 97 ASP A O 1
ATOM 785 N N . GLY A 1 98 ? 16.177 -12.117 -10.500 1.00 50.34 98 GLY A N 1
ATOM 786 C CA . GLY A 1 98 ? 17.326 -11.391 -9.931 1.00 50.34 98 GLY A CA 1
ATOM 787 C C . GLY A 1 98 ? 17.587 -9.999 -10.546 1.00 50.34 98 GLY A C 1
ATOM 788 O O . GLY A 1 98 ? 18.204 -9.162 -9.901 1.00 50.34 98 GLY A O 1
ATOM 789 N N . SER A 1 99 ? 17.071 -9.699 -11.741 1.00 46.97 99 SER A N 1
ATOM 790 C CA . SER A 1 99 ? 17.127 -8.419 -12.454 1.00 46.97 99 SER A CA 1
ATOM 791 C C . SER A 1 99 ? 16.196 -7.373 -11.837 1.00 46.97 99 SER A C 1
ATOM 793 O O . SER A 1 99 ? 16.503 -6.185 -11.844 1.00 46.97 99 SER A O 1
ATOM 795 N N . PHE A 1 100 ? 15.104 -7.834 -11.217 1.00 50.91 100 PHE A N 1
ATOM 796 C CA . PHE A 1 100 ? 14.196 -7.055 -10.371 1.00 50.91 100 PHE A CA 1
ATOM 797 C C . PHE A 1 100 ? 14.640 -7.055 -8.900 1.00 50.91 100 PHE A C 1
ATOM 799 O O . PHE A 1 100 ? 13.828 -6.925 -7.985 1.00 50.91 100 PHE A O 1
ATOM 806 N N . THR A 1 101 ? 15.938 -7.229 -8.640 1.00 52.03 101 THR A N 1
ATOM 807 C CA . THR A 1 101 ? 16.474 -6.908 -7.321 1.00 52.03 101 THR A CA 1
ATOM 808 C C . THR A 1 101 ? 16.717 -5.409 -7.223 1.00 52.03 101 THR A C 1
ATOM 810 O O . THR A 1 101 ? 17.215 -4.754 -8.140 1.00 52.03 101 THR A O 1
ATOM 813 N N . ASN A 1 102 ? 16.395 -4.893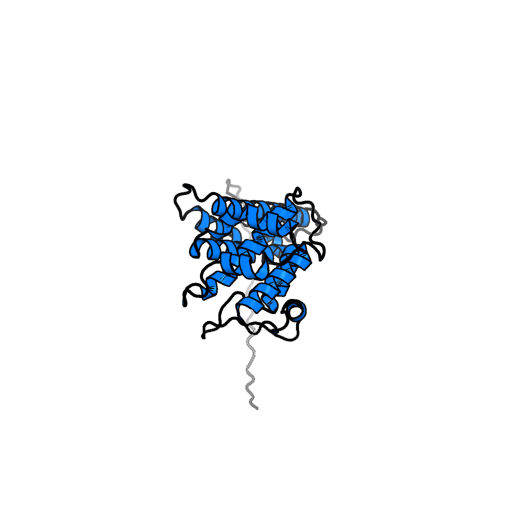 -6.042 1.00 59.34 102 ASN A N 1
ATOM 814 C CA . ASN A 1 102 ? 16.652 -3.550 -5.555 1.00 59.34 102 ASN A CA 1
ATOM 815 C C . ASN A 1 102 ? 15.675 -2.453 -6.010 1.00 59.34 102 ASN A C 1
ATOM 817 O O . ASN A 1 102 ? 15.842 -1.793 -7.032 1.00 59.34 102 ASN A O 1
ATOM 821 N N . LEU A 1 103 ? 14.768 -2.113 -5.094 1.00 62.19 103 LEU A N 1
ATOM 822 C CA . LEU A 1 103 ? 14.149 -0.791 -4.969 1.00 62.19 103 LEU A CA 1
ATOM 823 C C . LEU A 1 103 ? 15.197 0.352 -4.980 1.00 62.19 103 LEU A C 1
ATOM 825 O O . LEU A 1 103 ? 14.877 1.457 -5.402 1.00 62.19 103 LEU A O 1
ATOM 829 N N . ASN A 1 104 ? 16.476 0.080 -4.659 1.00 63.38 104 ASN A N 1
ATOM 830 C CA . ASN A 1 104 ? 17.592 1.002 -4.929 1.00 63.38 104 ASN A CA 1
ATOM 831 C C . ASN A 1 104 ? 17.778 1.318 -6.425 1.00 63.38 104 ASN A C 1
ATOM 833 O O . ASN A 1 104 ? 18.111 2.447 -6.757 1.00 63.38 104 ASN A O 1
ATOM 837 N N . ASN A 1 105 ? 17.582 0.359 -7.334 1.00 66.00 105 ASN A N 1
ATOM 838 C CA . ASN A 1 105 ? 17.675 0.610 -8.775 1.00 66.00 105 ASN A CA 1
ATOM 839 C C . ASN A 1 105 ? 16.488 1.452 -9.246 1.00 66.00 105 ASN A C 1
ATOM 841 O O . ASN A 1 105 ? 16.682 2.395 -10.009 1.00 66.00 105 ASN A O 1
ATOM 845 N N . PHE A 1 106 ? 15.291 1.181 -8.708 1.00 70.12 106 PHE A N 1
ATOM 846 C CA . PHE A 1 106 ? 14.123 2.039 -8.917 1.00 70.12 106 PHE A CA 1
ATOM 847 C C . PHE A 1 106 ? 14.355 3.465 -8.441 1.00 70.12 106 PHE A C 1
ATOM 849 O O . PHE A 1 106 ? 14.061 4.435 -9.137 1.00 70.12 106 PHE A O 1
ATOM 856 N N . TYR A 1 107 ? 14.966 3.591 -7.275 1.00 66.81 107 TYR A N 1
ATOM 857 C CA . TYR A 1 107 ? 15.353 4.867 -6.722 1.00 66.81 107 TYR A CA 1
ATOM 858 C C . TYR A 1 107 ? 16.395 5.585 -7.604 1.00 66.81 107 TYR A C 1
ATOM 860 O O . TYR A 1 107 ? 16.201 6.733 -7.991 1.00 66.81 107 TYR A O 1
ATOM 868 N N . LYS A 1 108 ? 17.469 4.916 -8.025 1.00 65.81 108 LYS A N 1
ATOM 869 C CA . LYS A 1 108 ? 18.477 5.533 -8.903 1.00 65.81 108 LYS A CA 1
ATOM 870 C C . LYS A 1 108 ? 17.889 6.019 -10.228 1.00 65.81 108 LYS A C 1
ATOM 872 O O . LYS A 1 108 ? 18.172 7.135 -10.651 1.00 65.81 108 LYS A O 1
ATOM 877 N N . ALA A 1 109 ? 17.055 5.208 -10.872 1.00 65.81 109 ALA A N 1
ATOM 878 C CA . ALA A 1 109 ? 16.562 5.528 -12.206 1.00 65.81 109 ALA A CA 1
ATOM 879 C C . ALA A 1 109 ? 15.348 6.479 -12.220 1.00 65.81 109 ALA A C 1
ATOM 881 O O . ALA A 1 109 ? 15.241 7.262 -13.157 1.00 65.81 109 ALA A O 1
ATOM 882 N N . ASN A 1 110 ? 14.471 6.473 -11.205 1.00 65.88 110 ASN A N 1
ATOM 883 C CA . ASN A 1 110 ? 13.293 7.363 -11.164 1.00 65.88 110 ASN A CA 1
ATOM 884 C C . ASN A 1 110 ? 13.408 8.532 -10.183 1.00 65.88 110 ASN A C 1
ATOM 886 O O . ASN A 1 110 ? 12.596 9.453 -10.239 1.00 65.88 110 ASN A O 1
ATOM 890 N N . ILE A 1 111 ? 14.350 8.483 -9.241 1.00 64.75 111 ILE A N 1
ATOM 891 C CA . ILE A 1 111 ? 14.406 9.438 -8.136 1.00 64.75 111 ILE A CA 1
ATOM 892 C C . ILE A 1 111 ? 15.682 10.292 -8.200 1.00 64.75 111 ILE A C 1
ATOM 894 O O . ILE A 1 111 ? 15.572 11.514 -8.180 1.00 64.75 111 ILE A O 1
ATOM 898 N N . GLU A 1 112 ? 16.878 9.713 -8.346 1.00 63.47 112 GLU A N 1
ATOM 899 C CA . GLU A 1 112 ? 18.134 10.492 -8.260 1.00 63.47 112 GLU A CA 1
ATOM 900 C C . GLU A 1 112 ? 18.305 11.568 -9.349 1.00 63.47 112 GLU A C 1
ATOM 902 O O . GLU A 1 112 ? 18.933 12.590 -9.085 1.00 63.47 112 GLU A O 1
ATOM 907 N N . ASN A 1 113 ? 17.710 11.394 -10.534 1.00 58.81 113 ASN A N 1
ATOM 908 C CA . ASN A 1 113 ? 17.889 12.312 -11.669 1.00 58.81 113 ASN A CA 1
ATOM 909 C C . ASN A 1 113 ? 16.787 13.381 -11.817 1.00 58.81 113 ASN A C 1
ATOM 911 O O . ASN A 1 113 ? 16.823 14.175 -12.758 1.00 58.81 113 ASN A O 1
ATOM 915 N N . HIS A 1 114 ? 15.801 13.434 -10.912 1.00 61.22 114 HIS A N 1
ATOM 916 C CA . HIS A 1 114 ? 14.679 14.372 -11.020 1.00 61.22 114 HIS A CA 1
ATOM 917 C C . HIS A 1 114 ? 14.767 15.531 -10.013 1.00 61.22 114 HIS A C 1
ATOM 919 O O . HIS A 1 114 ? 14.140 15.518 -8.953 1.00 61.22 114 HIS A O 1
ATOM 925 N N . ASN A 1 115 ? 15.449 16.611 -10.415 1.00 58.56 115 ASN A N 1
ATOM 926 C CA . ASN A 1 115 ? 15.623 17.845 -9.624 1.00 58.56 115 ASN A CA 1
ATOM 927 C C . ASN A 1 115 ? 14.306 18.491 -9.143 1.00 58.56 115 ASN A C 1
ATOM 929 O O . ASN A 1 115 ? 14.299 19.243 -8.169 1.00 58.56 115 ASN A O 1
ATOM 933 N N . LYS A 1 116 ? 13.180 18.207 -9.813 1.00 60.41 116 LYS A N 1
ATOM 934 C CA . LYS A 1 116 ? 11.851 18.755 -9.491 1.00 60.41 116 LYS A CA 1
ATOM 935 C C . LYS A 1 116 ? 11.244 18.175 -8.202 1.00 60.41 116 LYS A C 1
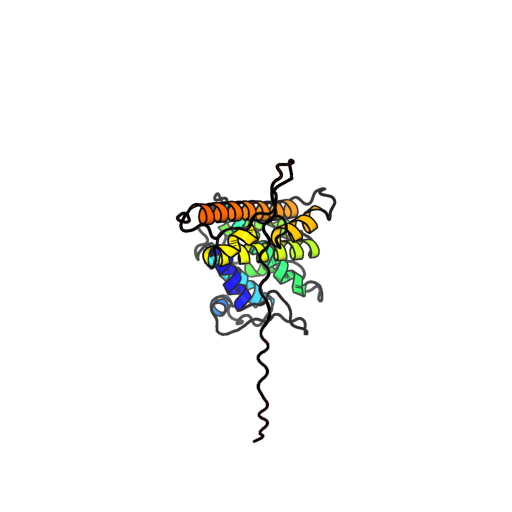ATOM 937 O O . LYS A 1 116 ? 10.311 18.763 -7.668 1.00 60.41 116 LYS A O 1
ATOM 942 N N . TYR A 1 117 ? 11.767 17.059 -7.685 1.00 61.97 117 TYR A N 1
ATOM 943 C CA . TYR A 1 117 ? 11.139 16.307 -6.588 1.00 61.97 117 TYR A CA 1
ATOM 944 C C . TYR A 1 117 ? 11.950 16.281 -5.277 1.00 61.97 117 TYR A C 1
ATOM 946 O O . TYR A 1 117 ? 11.569 15.584 -4.339 1.00 61.97 117 TYR A O 1
ATOM 954 N N . ASN A 1 118 ? 13.036 17.060 -5.174 1.00 63.91 118 ASN A N 1
ATOM 955 C CA . ASN A 1 118 ? 14.047 16.986 -4.102 1.00 63.91 118 ASN A CA 1
ATOM 956 C C . ASN A 1 118 ? 13.507 16.836 -2.663 1.00 63.91 118 ASN A C 1
ATOM 958 O O . ASN A 1 118 ? 14.019 16.028 -1.897 1.00 63.91 118 ASN A O 1
ATOM 962 N N . SER A 1 119 ? 12.468 17.567 -2.274 1.00 64.12 119 SER A N 1
ATOM 963 C CA . SER A 1 119 ? 11.865 17.505 -0.928 1.00 64.12 119 SER A CA 1
ATOM 964 C C . SER A 1 119 ? 11.267 16.137 -0.572 1.00 64.12 119 SER A C 1
ATOM 966 O O . SER A 1 119 ? 11.410 15.670 0.557 1.00 6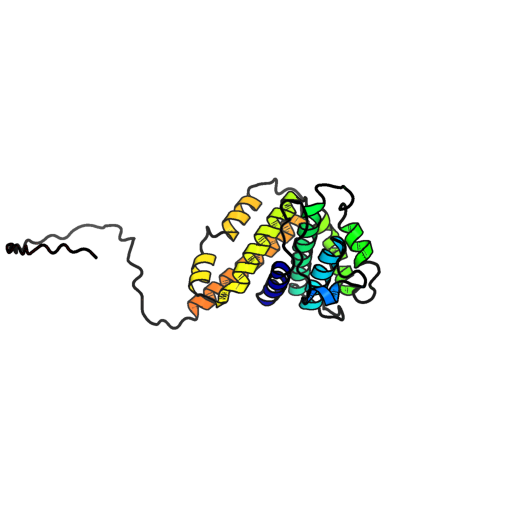4.12 119 SER A O 1
ATOM 968 N N . PHE A 1 120 ? 10.605 15.480 -1.521 1.00 67.12 120 PHE A N 1
ATOM 969 C CA . PHE A 1 120 ? 10.036 14.148 -1.329 1.00 67.12 120 PHE A CA 1
ATOM 970 C C . PHE A 1 120 ? 11.091 13.056 -1.457 1.00 67.12 120 PHE A C 1
ATOM 972 O O . PHE A 1 120 ? 11.067 12.080 -0.711 1.00 67.12 120 PHE A O 1
ATOM 979 N N . ILE A 1 121 ? 12.065 13.264 -2.340 1.00 68.12 121 ILE A N 1
ATOM 980 C CA . ILE A 1 121 ? 13.256 12.420 -2.437 1.00 68.12 121 ILE A CA 1
ATOM 981 C C . ILE A 1 121 ? 13.938 12.320 -1.071 1.00 68.12 121 ILE A C 1
ATOM 983 O O . ILE A 1 121 ? 14.276 11.228 -0.623 1.00 68.12 121 ILE A O 1
ATOM 987 N N . GLU A 1 122 ? 14.068 13.443 -0.365 1.00 73.00 122 GLU A N 1
ATOM 988 C CA . GLU A 1 122 ? 14.591 13.471 1.000 1.00 73.00 122 GLU A CA 1
ATOM 989 C C . GLU A 1 122 ? 13.709 12.698 2.000 1.00 73.00 122 GLU A C 1
ATOM 991 O O . GLU A 1 122 ? 14.238 12.054 2.905 1.00 73.00 122 GLU A O 1
ATOM 996 N N . LEU A 1 123 ? 12.380 12.687 1.844 1.00 73.56 123 LEU A N 1
ATOM 997 C CA . LEU A 1 123 ? 11.485 11.880 2.688 1.00 73.56 123 LEU A CA 1
ATOM 998 C C . LEU A 1 123 ? 11.626 10.379 2.416 1.00 73.56 123 LEU A C 1
ATOM 1000 O O . LEU A 1 123 ? 11.737 9.602 3.365 1.00 73.56 123 LEU A O 1
ATOM 1004 N N . ILE A 1 124 ? 11.685 9.970 1.147 1.00 73.56 124 ILE A N 1
ATOM 1005 C CA . ILE A 1 124 ? 11.947 8.574 0.777 1.00 73.56 124 ILE A CA 1
ATOM 1006 C C . ILE A 1 124 ? 13.322 8.140 1.288 1.00 73.56 124 ILE A C 1
ATOM 1008 O O . ILE A 1 124 ? 13.428 7.079 1.895 1.00 73.56 124 ILE A O 1
ATOM 1012 N N . LYS A 1 125 ? 14.365 8.966 1.119 1.00 74.44 125 LYS A N 1
ATOM 1013 C CA . LYS A 1 125 ? 15.709 8.706 1.668 1.00 74.44 125 LYS A CA 1
ATOM 1014 C C . LYS A 1 125 ? 15.672 8.487 3.177 1.00 74.44 125 LYS A C 1
ATOM 1016 O O . LYS A 1 125 ? 16.264 7.530 3.664 1.00 74.44 125 LYS A O 1
ATOM 1021 N N . LYS A 1 126 ? 14.943 9.329 3.917 1.00 76.81 126 LYS A N 1
ATOM 1022 C CA . LYS A 1 126 ? 14.760 9.178 5.374 1.00 76.81 126 LYS A CA 1
ATOM 1023 C C . LYS A 1 126 ? 14.017 7.900 5.758 1.00 76.81 126 LYS A C 1
ATOM 1025 O O . LYS A 1 126 ? 14.160 7.430 6.880 1.00 76.81 126 LYS A O 1
ATOM 1030 N N . LYS A 1 127 ? 13.223 7.348 4.842 1.00 76.69 127 LYS A N 1
ATOM 1031 C CA . LYS A 1 127 ? 12.445 6.116 5.010 1.00 76.69 127 LYS A CA 1
ATOM 1032 C C . LYS A 1 127 ? 13.038 4.939 4.232 1.00 76.69 127 LYS A C 1
ATOM 1034 O O . LYS A 1 127 ? 12.364 3.931 4.040 1.00 76.69 127 LYS A O 1
ATOM 1039 N N . LYS A 1 128 ? 14.307 5.031 3.820 1.00 75.31 128 LYS A N 1
ATOM 1040 C CA . LYS A 1 128 ? 15.002 3.974 3.076 1.00 75.31 128 LYS A CA 1
ATOM 1041 C C . LYS A 1 128 ? 15.024 2.644 3.832 1.00 75.31 128 LYS A C 1
ATOM 1043 O O . LYS A 1 128 ? 14.984 1.594 3.209 1.00 75.31 128 LYS A O 1
ATOM 1048 N N . GLU A 1 129 ? 15.000 2.666 5.159 1.00 76.31 129 GLU A N 1
ATOM 1049 C CA . GLU A 1 129 ? 14.946 1.440 5.962 1.00 76.31 129 GLU A CA 1
ATOM 1050 C C . GLU A 1 129 ? 13.654 0.630 5.763 1.00 76.31 129 GLU A C 1
ATOM 1052 O O . GLU A 1 129 ? 13.666 -0.585 5.940 1.00 76.31 129 GLU A O 1
ATOM 1057 N N . LEU A 1 130 ? 12.559 1.250 5.298 1.00 77.56 130 LEU A N 1
ATOM 1058 C CA . LEU A 1 130 ? 11.342 0.523 4.907 1.00 77.56 130 LEU A CA 1
ATOM 1059 C C . LEU A 1 130 ? 11.584 -0.420 3.718 1.00 77.56 130 LEU A C 1
ATOM 1061 O O . LEU A 1 130 ? 10.822 -1.360 3.502 1.00 77.56 130 LEU A O 1
ATOM 1065 N N . MET A 1 131 ? 12.643 -0.170 2.944 1.00 74.38 131 MET A N 1
ATOM 1066 C CA . MET A 1 131 ? 13.048 -0.993 1.806 1.00 74.38 131 MET A CA 1
ATOM 1067 C C . MET A 1 131 ? 13.722 -2.302 2.238 1.00 74.38 131 MET A C 1
ATOM 1069 O O . MET A 1 131 ? 13.819 -3.220 1.431 1.00 74.38 131 MET A O 1
ATOM 1073 N N . ASN A 1 132 ? 14.192 -2.387 3.487 1.00 76.56 132 ASN A N 1
ATOM 1074 C CA . ASN A 1 132 ? 14.887 -3.558 4.027 1.00 76.56 132 ASN A CA 1
ATOM 1075 C C . ASN A 1 132 ? 13.923 -4.585 4.649 1.00 76.56 132 ASN A C 1
ATOM 1077 O O . ASN A 1 132 ? 14.353 -5.652 5.085 1.00 76.56 132 ASN A O 1
ATOM 1081 N N . ILE A 1 133 ? 12.624 -4.273 4.692 1.00 80.50 133 ILE A N 1
ATOM 1082 C CA . ILE A 1 133 ? 11.592 -5.178 5.199 1.00 80.50 133 ILE A CA 1
ATOM 1083 C C . ILE A 1 133 ? 11.488 -6.383 4.257 1.00 80.50 133 ILE A C 1
ATOM 1085 O O . ILE A 1 133 ? 11.399 -6.231 3.038 1.00 80.50 133 ILE A O 1
ATOM 1089 N N . SER A 1 134 ? 11.473 -7.589 4.825 1.00 82.94 134 SER A N 1
ATOM 1090 C CA . SER A 1 134 ? 11.390 -8.828 4.051 1.00 82.94 134 SER A CA 1
ATOM 1091 C C . SER A 1 134 ? 10.118 -8.897 3.196 1.00 82.94 134 SER A C 1
ATOM 1093 O O . SER A 1 134 ? 9.055 -8.396 3.573 1.00 82.94 134 SER A O 1
ATOM 1095 N N . ASN A 1 135 ? 10.209 -9.555 2.037 1.00 82.94 135 ASN A N 1
ATOM 1096 C CA . ASN A 1 135 ? 9.107 -9.623 1.070 1.00 82.94 135 ASN A CA 1
ATOM 1097 C C . ASN A 1 135 ? 7.812 -10.186 1.676 1.00 82.94 135 ASN A C 1
ATOM 1099 O O . ASN A 1 135 ? 6.725 -9.700 1.359 1.00 82.94 135 ASN A O 1
ATOM 1103 N N . ASP A 1 136 ? 7.917 -11.178 2.566 1.00 83.94 136 ASP A N 1
ATOM 1104 C CA . ASP A 1 136 ? 6.764 -11.769 3.247 1.00 83.94 136 ASP A CA 1
ATOM 1105 C C . ASP A 1 136 ? 6.060 -10.746 4.156 1.00 83.94 136 ASP A C 1
ATOM 1107 O O . ASP A 1 136 ? 4.833 -10.628 4.122 1.00 83.94 136 ASP A O 1
ATOM 1111 N N . LYS A 1 137 ? 6.829 -9.947 4.907 1.00 86.25 137 LYS A N 1
ATOM 1112 C CA . LYS A 1 137 ? 6.310 -8.882 5.770 1.00 86.25 137 LYS A CA 1
ATOM 1113 C C . LYS A 1 137 ? 5.699 -7.748 4.950 1.00 86.25 137 LYS A C 1
ATOM 1115 O O . LYS A 1 137 ? 4.599 -7.305 5.276 1.00 86.25 137 LYS A O 1
ATOM 1120 N N . VAL A 1 138 ? 6.350 -7.320 3.863 1.00 88.50 138 VAL A N 1
ATOM 1121 C CA . VAL A 1 138 ? 5.802 -6.307 2.938 1.00 88.50 138 VAL A CA 1
ATOM 1122 C C . VAL A 1 138 ? 4.463 -6.765 2.364 1.00 88.50 138 VAL A C 1
ATOM 1124 O O . VAL A 1 138 ? 3.504 -5.997 2.378 1.00 88.50 138 VAL A O 1
ATOM 1127 N N . SER A 1 139 ? 4.361 -8.019 1.910 1.00 89.81 139 SER A N 1
ATOM 1128 C CA . SER A 1 139 ? 3.109 -8.558 1.367 1.00 89.81 139 SER A CA 1
ATOM 1129 C C . SER A 1 139 ? 1.968 -8.511 2.379 1.00 89.81 139 SER A C 1
ATOM 1131 O O . SER A 1 139 ? 0.829 -8.215 2.014 1.00 89.81 139 SER A O 1
ATOM 1133 N N . LYS A 1 140 ? 2.254 -8.800 3.649 1.00 89.62 140 LYS A N 1
ATOM 1134 C CA . LYS A 1 140 ? 1.243 -8.759 4.703 1.00 89.62 140 LYS A CA 1
ATOM 1135 C C . LYS A 1 140 ? 0.854 -7.322 5.075 1.00 89.62 140 LYS A C 1
ATOM 1137 O O . LYS A 1 140 ? -0.336 -7.041 5.212 1.00 89.62 140 LYS A O 1
ATOM 1142 N N . LEU A 1 141 ? 1.827 -6.409 5.178 1.00 92.25 141 LEU A N 1
ATOM 1143 C CA . LEU A 1 141 ? 1.578 -4.976 5.387 1.00 92.25 141 LEU A CA 1
ATOM 1144 C C . LEU A 1 141 ? 0.718 -4.389 4.268 1.00 92.25 141 LEU A C 1
ATOM 1146 O O . LEU A 1 141 ? -0.238 -3.672 4.546 1.00 92.25 141 LEU A O 1
ATOM 1150 N N . TYR A 1 142 ? 1.023 -4.728 3.015 1.00 95.19 142 TYR A N 1
ATOM 1151 C CA . TYR A 1 142 ? 0.257 -4.280 1.858 1.00 95.19 142 TYR A CA 1
ATOM 1152 C C . TYR A 1 142 ? -1.192 -4.772 1.904 1.00 95.19 142 TYR A C 1
ATOM 1154 O O . TYR A 1 142 ? -2.110 -3.978 1.715 1.00 95.19 142 TYR A O 1
ATOM 1162 N N . LYS A 1 143 ? -1.416 -6.050 2.241 1.00 95.19 143 LYS A N 1
ATOM 1163 C CA . LYS A 1 143 ? -2.768 -6.599 2.417 1.00 95.19 143 LYS A CA 1
ATOM 1164 C C . LYS A 1 143 ? -3.559 -5.830 3.480 1.00 95.19 143 LYS A C 1
ATOM 1166 O O . LYS A 1 143 ? -4.714 -5.479 3.253 1.00 95.19 143 LYS A O 1
ATOM 1171 N N . LEU A 1 144 ? -2.936 -5.556 4.627 1.00 95.50 144 LEU A N 1
ATOM 1172 C CA . LEU A 1 144 ? -3.561 -4.800 5.712 1.00 95.50 144 LEU A CA 1
ATOM 1173 C C . LEU A 1 144 ? -3.872 -3.351 5.293 1.00 95.50 144 LEU A C 1
ATOM 1175 O O . LEU A 1 144 ? -4.960 -2.847 5.562 1.00 95.50 144 LEU A O 1
ATOM 1179 N N . PHE A 1 145 ? -2.935 -2.702 4.599 1.00 97.19 145 PHE A N 1
ATOM 1180 C CA . PHE A 1 145 ? -3.099 -1.365 4.029 1.00 97.19 145 PHE A CA 1
ATOM 1181 C C . PHE A 1 145 ? -4.260 -1.296 3.027 1.00 97.19 145 PHE A C 1
ATOM 1183 O O . PHE A 1 145 ? -5.090 -0.395 3.129 1.00 97.19 145 PHE A O 1
ATOM 1190 N N . LYS A 1 146 ? -4.356 -2.259 2.103 1.00 96.81 146 LYS A N 1
ATOM 1191 C CA . LYS A 1 146 ? -5.430 -2.320 1.104 1.00 96.81 146 LYS A CA 1
ATOM 1192 C C . LYS A 1 146 ? -6.805 -2.428 1.761 1.00 96.81 146 LYS A C 1
ATOM 1194 O O . LYS A 1 146 ? -7.680 -1.625 1.458 1.00 96.81 146 LYS A O 1
ATOM 1199 N N . ILE A 1 147 ? -6.954 -3.326 2.740 1.00 95.94 147 ILE A N 1
ATOM 1200 C CA . ILE A 1 147 ? -8.194 -3.464 3.525 1.00 95.94 147 ILE A CA 1
ATOM 1201 C C . ILE A 1 147 ? -8.550 -2.154 4.219 1.00 95.94 147 ILE A C 1
ATOM 1203 O O . ILE A 1 147 ? -9.695 -1.718 4.158 1.00 95.94 147 ILE A O 1
ATOM 1207 N N . LEU A 1 148 ? -7.576 -1.503 4.860 1.00 96.44 148 LEU A N 1
ATOM 1208 C CA . LEU A 1 148 ? -7.825 -0.219 5.506 1.00 96.44 148 LEU A CA 1
ATOM 1209 C C . LEU A 1 148 ? -8.326 0.822 4.500 1.00 96.44 148 LEU A C 1
ATOM 1211 O O . LEU A 1 148 ? -9.245 1.575 4.816 1.00 96.44 148 LEU A O 1
ATOM 1215 N N . CYS A 1 149 ? -7.759 0.850 3.292 1.00 96.06 149 CYS A N 1
ATOM 1216 C CA . CYS A 1 149 ? -8.216 1.767 2.260 1.00 96.06 149 CYS A CA 1
ATOM 1217 C C . CYS A 1 149 ? -9.628 1.483 1.761 1.00 96.06 149 CYS A C 1
ATOM 1219 O O . CYS A 1 149 ? -10.419 2.421 1.690 1.00 96.06 149 CYS A O 1
ATOM 1221 N N . GLU A 1 150 ? -9.977 0.218 1.530 1.00 93.94 150 GLU A N 1
ATOM 1222 C CA . GLU A 1 150 ? -11.349 -0.176 1.191 1.00 93.94 150 GLU A CA 1
ATOM 1223 C C . GLU A 1 150 ? -12.349 0.255 2.274 1.00 93.94 150 GLU A C 1
ATOM 1225 O O . GLU A 1 150 ? -13.456 0.701 1.969 1.00 93.94 150 GLU A O 1
ATOM 1230 N N . MET A 1 151 ? -11.967 0.160 3.552 1.00 94.31 151 MET A N 1
ATOM 1231 C CA . MET A 1 151 ? -12.822 0.615 4.649 1.00 94.31 151 MET A CA 1
ATOM 1232 C C . MET A 1 151 ? -12.996 2.142 4.641 1.00 94.31 151 MET A C 1
ATOM 1234 O O . MET A 1 151 ? -14.107 2.625 4.850 1.00 94.31 151 MET A O 1
ATOM 1238 N N . TYR A 1 152 ? -11.927 2.900 4.369 1.00 92.62 152 TYR A N 1
ATOM 1239 C CA . TYR A 1 152 ? -11.972 4.364 4.271 1.00 92.62 152 TYR A CA 1
ATOM 1240 C C . TYR A 1 152 ? -12.784 4.870 3.076 1.00 92.62 152 TYR A C 1
ATOM 1242 O O . TYR A 1 152 ? -13.447 5.898 3.199 1.00 92.62 152 TYR A O 1
ATOM 1250 N N . THR A 1 153 ? -12.733 4.204 1.920 1.00 91.25 153 THR A N 1
ATOM 1251 C CA . THR A 1 153 ? -13.486 4.656 0.739 1.00 91.25 153 THR A CA 1
ATOM 1252 C C . THR A 1 153 ? -14.977 4.357 0.849 1.00 91.25 153 THR A C 1
ATOM 1254 O O . THR A 1 153 ? -15.789 5.180 0.427 1.00 91.25 153 THR A O 1
ATOM 1257 N N . LYS A 1 154 ? -15.341 3.273 1.544 1.00 89.12 154 LYS A N 1
ATOM 1258 C CA . LYS A 1 154 ? -16.732 2.826 1.733 1.00 89.12 154 LYS A CA 1
ATOM 1259 C C . LYS A 1 154 ? -17.391 3.292 3.035 1.00 89.12 154 LYS A C 1
ATOM 1261 O O . LYS A 1 154 ? -18.486 2.831 3.366 1.00 89.12 154 LYS A O 1
ATOM 1266 N N . VAL A 1 155 ? -16.731 4.162 3.805 1.00 83.44 155 VAL A N 1
ATOM 1267 C CA . VAL A 1 155 ? -17.217 4.604 5.126 1.00 83.44 155 VAL A CA 1
ATOM 1268 C C . VAL A 1 155 ? -18.547 5.366 5.043 1.00 83.44 155 VAL A C 1
ATOM 1270 O O . VAL A 1 155 ? -19.396 5.196 5.912 1.00 83.44 155 VAL A O 1
ATOM 1273 N N . ASP A 1 156 ? -18.758 6.130 3.966 1.00 73.44 156 ASP A N 1
ATOM 1274 C CA . ASP A 1 156 ? -19.951 6.969 3.761 1.00 73.44 156 ASP A CA 1
ATOM 1275 C C . ASP A 1 156 ? -21.056 6.288 2.931 1.00 73.44 156 ASP A C 1
ATOM 1277 O O . ASP A 1 156 ? -22.115 6.875 2.717 1.00 73.44 156 ASP A O 1
ATOM 1281 N N . GLU A 1 157 ? -20.808 5.088 2.397 1.00 71.69 157 GLU A N 1
ATOM 1282 C CA . GLU A 1 157 ? -21.735 4.422 1.467 1.00 71.69 157 GLU A CA 1
ATOM 1283 C C . GLU A 1 157 ? -22.906 3.735 2.186 1.00 71.69 157 GLU A C 1
ATOM 1285 O O . GLU A 1 157 ? -24.011 3.682 1.651 1.00 71.69 157 GLU A O 1
ATOM 1290 N N . ASP A 1 158 ? -22.678 3.218 3.397 1.00 65.31 158 ASP A N 1
ATOM 1291 C CA . ASP A 1 158 ? -23.694 2.547 4.211 1.00 65.31 158 ASP A CA 1
ATOM 1292 C C . ASP A 1 158 ? -23.308 2.601 5.700 1.00 65.31 158 ASP A C 1
ATOM 1294 O O . ASP A 1 158 ? -22.222 2.170 6.093 1.00 65.31 158 ASP A O 1
ATOM 1298 N N . ASN A 1 159 ? -24.224 3.050 6.561 1.00 67.88 159 ASN A N 1
ATOM 1299 C CA . ASN A 1 159 ? -24.056 3.008 8.019 1.00 67.88 159 ASN A CA 1
ATOM 1300 C C . ASN A 1 159 ? -23.757 1.582 8.538 1.00 67.88 159 ASN A C 1
ATOM 1302 O O . ASN A 1 159 ? -23.053 1.414 9.540 1.00 67.88 159 ASN A O 1
ATOM 1306 N N . ASN A 1 160 ? -24.243 0.537 7.855 1.00 73.06 160 ASN A N 1
ATOM 1307 C CA . ASN A 1 160 ? -23.941 -0.857 8.188 1.00 73.06 160 ASN A CA 1
ATOM 1308 C C . ASN A 1 160 ? -22.454 -1.199 8.025 1.00 73.06 160 ASN A C 1
ATOM 1310 O O . ASN A 1 160 ? -21.949 -2.062 8.753 1.00 73.06 160 ASN A O 1
ATOM 1314 N N . ASN A 1 161 ? -21.731 -0.512 7.134 1.00 80.12 161 ASN A N 1
ATOM 1315 C CA . ASN A 1 161 ? -20.289 -0.699 6.979 1.00 80.12 161 ASN A CA 1
ATOM 1316 C C . ASN A 1 161 ? -19.567 -0.316 8.272 1.00 80.12 161 ASN A C 1
ATOM 1318 O O . ASN A 1 161 ? -18.796 -1.117 8.801 1.00 80.12 161 ASN A O 1
ATOM 1322 N N . CYS A 1 162 ? -19.903 0.834 8.863 1.00 85.88 162 CYS A N 1
ATOM 1323 C CA . CYS A 1 162 ? -19.325 1.256 10.138 1.00 85.88 162 CYS A CA 1
ATOM 1324 C C . CYS A 1 162 ? -19.622 0.285 11.287 1.00 85.88 162 CYS A C 1
ATOM 1326 O O . CYS A 1 162 ? -18.716 -0.044 12.055 1.00 85.88 162 CYS A O 1
ATOM 1328 N N . ASN A 1 163 ? -20.845 -0.249 11.377 1.00 84.38 163 ASN A N 1
ATOM 1329 C CA . ASN A 1 163 ? -21.166 -1.287 12.364 1.00 84.38 163 ASN A CA 1
ATOM 1330 C C . ASN A 1 163 ? -20.270 -2.527 12.212 1.00 84.38 163 ASN A C 1
ATOM 1332 O O . ASN A 1 163 ? -19.827 -3.098 13.208 1.00 84.38 163 ASN A O 1
ATOM 1336 N N . ASN A 1 164 ? -19.962 -2.938 10.979 1.00 87.19 164 ASN A N 1
ATOM 1337 C CA . ASN A 1 164 ? -19.065 -4.063 10.720 1.00 87.19 164 ASN A CA 1
ATOM 1338 C C . ASN A 1 164 ? -17.598 -3.733 11.025 1.00 87.19 164 ASN A C 1
ATOM 1340 O O . ASN A 1 164 ? -16.894 -4.567 11.593 1.00 87.19 164 ASN A O 1
ATOM 1344 N N . TYR A 1 165 ? -17.142 -2.524 10.700 1.00 89.00 165 TYR A N 1
ATOM 1345 C CA . TYR A 1 165 ? -15.765 -2.079 10.942 1.00 89.00 165 TYR A CA 1
ATOM 1346 C C . TYR A 1 165 ? -15.446 -1.923 12.429 1.00 89.00 165 TYR A C 1
ATOM 1348 O O . TYR A 1 165 ? -14.292 -2.036 12.828 1.00 89.00 165 TYR A O 1
ATOM 1356 N N . LEU A 1 166 ? -16.455 -1.698 13.272 1.00 88.25 166 LEU A N 1
ATOM 1357 C CA . LEU A 1 166 ? -16.277 -1.606 14.720 1.00 88.25 166 LEU A CA 1
ATOM 1358 C C . LEU A 1 166 ? -16.164 -2.967 15.422 1.00 88.25 166 LEU A C 1
ATOM 1360 O O . LEU A 1 166 ? -15.690 -2.996 16.558 1.00 88.25 166 LEU A O 1
ATOM 1364 N N . LYS A 1 167 ? -16.556 -4.077 14.776 1.00 89.75 167 LYS A N 1
ATOM 1365 C CA . LYS A 1 167 ? -16.462 -5.429 15.356 1.00 89.75 167 LYS A CA 1
ATOM 1366 C C . LYS A 1 167 ? -15.008 -5.830 15.585 1.00 89.75 167 LYS A C 1
ATOM 1368 O O . LYS A 1 167 ? -14.167 -5.640 14.710 1.00 89.75 167 LYS A O 1
ATOM 1373 N N . ASP A 1 168 ? -14.718 -6.466 16.716 1.00 83.31 168 ASP A N 1
ATOM 1374 C CA . ASP A 1 168 ? -13.352 -6.873 17.085 1.00 83.31 168 ASP A CA 1
ATOM 1375 C C . ASP A 1 168 ? -12.766 -7.994 16.212 1.00 83.31 168 ASP A C 1
ATOM 1377 O O . ASP A 1 168 ? -11.559 -8.263 16.262 1.00 83.31 168 ASP A O 1
ATOM 1381 N N . ASP A 1 169 ? -13.593 -8.650 15.400 1.00 88.12 169 ASP A N 1
ATOM 1382 C CA . ASP A 1 169 ? -13.228 -9.758 14.520 1.00 88.12 169 ASP A CA 1
ATOM 1383 C C . ASP A 1 169 ? -13.371 -9.421 13.024 1.00 88.12 169 ASP A C 1
ATOM 1385 O O . ASP A 1 169 ? -13.426 -10.323 12.185 1.00 88.12 169 ASP A O 1
ATOM 1389 N N . ASN A 1 170 ? -13.428 -8.143 12.650 1.00 92.62 170 ASN A N 1
ATOM 1390 C CA . ASN A 1 170 ? -13.425 -7.786 11.235 1.00 92.62 170 ASN A CA 1
ATOM 1391 C C . ASN A 1 170 ? -12.105 -8.175 10.530 1.00 92.62 170 ASN A C 1
ATOM 1393 O O . ASN A 1 170 ? -11.129 -8.617 11.141 1.00 92.62 170 ASN A O 1
ATOM 1397 N N . GLN A 1 171 ? -12.080 -8.042 9.203 1.00 92.00 171 GLN A N 1
ATOM 1398 C CA . GLN A 1 171 ? -10.944 -8.498 8.396 1.00 92.00 171 GLN A CA 1
ATOM 1399 C C . GLN A 1 171 ? -9.621 -7.809 8.763 1.00 92.00 171 GLN A C 1
ATOM 1401 O O . GLN A 1 171 ? -8.591 -8.485 8.816 1.00 92.00 171 GLN A O 1
ATOM 1406 N N . PHE A 1 172 ? -9.641 -6.505 9.066 1.00 94.50 172 PHE A N 1
ATOM 1407 C CA . PHE A 1 172 ? -8.445 -5.771 9.481 1.00 94.50 172 PHE A CA 1
ATOM 1408 C C . PHE A 1 172 ? -7.902 -6.327 10.800 1.00 94.50 172 PHE A C 1
ATOM 1410 O O . PHE A 1 172 ? -6.722 -6.661 10.886 1.00 94.50 172 PHE A O 1
ATOM 1417 N N . THR A 1 173 ? -8.753 -6.496 11.818 1.00 93.69 173 THR A N 1
ATOM 1418 C CA . THR A 1 173 ? -8.310 -6.973 13.139 1.00 93.69 173 THR A CA 1
ATOM 1419 C C . THR A 1 173 ? -7.811 -8.415 13.103 1.00 93.69 173 THR A C 1
ATOM 1421 O O . THR A 1 173 ? -6.848 -8.734 13.801 1.00 93.69 173 THR A O 1
ATOM 1424 N N . LYS A 1 174 ? -8.419 -9.281 12.282 1.00 91.56 174 LYS A N 1
ATOM 1425 C CA . LYS A 1 174 ? -7.964 -10.665 12.065 1.00 91.56 174 LYS A CA 1
ATOM 1426 C C . LYS A 1 174 ? -6.539 -10.697 11.508 1.00 91.56 174 LYS A C 1
ATOM 1428 O O . LYS A 1 174 ? -5.660 -11.288 12.130 1.00 91.56 174 LYS A O 1
ATOM 1433 N N . ILE A 1 175 ? -6.288 -9.984 10.409 1.00 89.44 175 ILE A N 1
ATOM 1434 C CA . ILE A 1 175 ? -4.959 -9.938 9.777 1.00 89.44 175 ILE A CA 1
ATOM 1435 C C . ILE A 1 175 ? -3.942 -9.229 10.676 1.00 89.44 175 ILE A C 1
ATOM 1437 O O . ILE A 1 175 ? -2.810 -9.688 10.802 1.00 89.44 175 ILE A O 1
ATOM 1441 N N . TYR A 1 176 ? -4.332 -8.149 11.355 1.00 91.50 176 TYR A N 1
ATOM 1442 C CA . TYR A 1 176 ? -3.458 -7.461 12.304 1.00 91.50 176 TYR A CA 1
ATOM 1443 C C . TYR A 1 176 ? -3.008 -8.383 13.449 1.00 91.50 176 TYR A C 1
ATOM 1445 O O . TYR A 1 176 ? -1.830 -8.409 13.795 1.00 91.50 176 TYR A O 1
ATOM 1453 N N . LYS A 1 177 ? -3.918 -9.189 14.017 1.00 89.06 177 LYS A N 1
ATOM 1454 C CA . LYS A 1 177 ? -3.581 -10.166 15.069 1.00 89.06 177 LYS A CA 1
ATOM 1455 C C . LYS A 1 177 ? -2.615 -11.237 14.566 1.00 89.06 177 LYS A C 1
ATOM 1457 O O . LYS A 1 177 ? -1.658 -11.551 15.265 1.00 89.06 177 LYS A O 1
ATOM 1462 N N . GLU A 1 178 ? -2.828 -11.767 13.363 1.00 85.38 178 GLU A N 1
ATOM 1463 C CA . GLU A 1 178 ? -1.890 -12.712 12.734 1.00 85.38 178 GLU A CA 1
ATOM 1464 C C . GLU A 1 178 ? -0.494 -12.097 12.567 1.00 85.38 178 GLU A C 1
ATOM 1466 O O . GLU A 1 178 ? 0.514 -12.752 12.833 1.00 85.38 178 GLU A O 1
ATOM 1471 N N . LEU A 1 179 ? -0.435 -10.817 12.187 1.00 82.75 179 LEU A N 1
ATOM 1472 C CA . LEU A 1 179 ? 0.812 -10.069 12.035 1.00 82.75 179 LEU A CA 1
ATOM 1473 C C . LEU A 1 179 ? 1.535 -9.798 13.352 1.00 82.75 179 LEU A C 1
ATOM 1475 O O . LEU A 1 179 ? 2.764 -9.748 13.364 1.00 82.75 179 LEU A O 1
ATOM 1479 N N . ASN A 1 180 ? 0.780 -9.624 14.434 1.00 77.38 180 ASN A N 1
ATOM 1480 C CA . ASN A 1 180 ? 1.308 -9.307 15.755 1.00 77.38 180 ASN A CA 1
ATOM 1481 C C . ASN A 1 180 ? 1.699 -10.559 16.565 1.00 77.38 180 ASN A C 1
ATOM 1483 O O . ASN A 1 180 ? 2.588 -10.491 17.406 1.00 77.38 180 ASN A O 1
ATOM 1487 N N . ASN A 1 181 ? 1.070 -11.711 16.303 1.00 70.69 181 ASN A N 1
ATOM 1488 C CA . ASN A 1 181 ? 1.324 -12.969 17.023 1.00 70.69 181 ASN A CA 1
ATOM 1489 C C . ASN A 1 181 ? 2.447 -13.827 16.403 1.00 70.69 181 ASN A C 1
ATOM 1491 O O . ASN A 1 181 ? 2.813 -14.855 16.967 1.00 70.69 181 ASN A O 1
ATOM 1495 N N . GLY A 1 182 ? 2.952 -13.451 15.223 1.00 60.19 182 GLY A N 1
ATOM 1496 C CA . GLY A 1 182 ? 3.777 -14.313 14.371 1.00 60.19 182 GLY A CA 1
ATOM 1497 C C . GLY A 1 182 ? 5.291 -14.089 14.396 1.00 60.19 182 GLY A C 1
ATOM 1498 O O . GLY A 1 182 ? 5.976 -14.744 13.618 1.00 60.19 182 GLY A O 1
ATOM 1499 N N . HIS A 1 183 ? 5.845 -13.193 15.216 1.00 53.50 183 HIS A N 1
ATOM 1500 C CA . HIS A 1 183 ? 7.297 -13.000 15.261 1.00 53.50 183 HIS A CA 1
ATOM 1501 C C . HIS A 1 183 ? 7.789 -12.452 16.597 1.00 53.50 183 HIS A C 1
ATOM 1503 O O . HIS A 1 183 ? 7.144 -11.612 17.218 1.00 53.50 183 HIS A O 1
ATOM 1509 N N . ASP A 1 184 ? 8.982 -12.914 16.969 1.00 53.12 184 ASP A N 1
ATOM 1510 C CA . ASP A 1 184 ? 9.938 -12.236 17.837 1.00 53.12 184 ASP A CA 1
ATOM 1511 C C . ASP A 1 184 ? 9.885 -10.721 17.545 1.00 53.12 184 ASP A C 1
ATOM 1513 O O . ASP A 1 184 ? 10.341 -10.255 16.500 1.00 53.12 184 ASP A O 1
ATOM 1517 N N . VAL A 1 185 ? 9.261 -9.943 18.436 1.00 50.69 185 VAL A N 1
ATOM 1518 C CA . VAL A 1 185 ? 9.116 -8.470 18.350 1.00 50.69 185 VAL A CA 1
ATOM 1519 C C . VAL A 1 185 ? 10.490 -7.771 18.454 1.00 50.69 185 VAL A C 1
ATOM 1521 O O . VAL A 1 185 ? 10.608 -6.546 18.495 1.00 50.69 185 VAL A O 1
ATOM 1524 N N . THR A 1 186 ? 11.572 -8.545 18.469 1.00 50.69 186 THR A N 1
ATOM 1525 C CA . THR A 1 186 ? 12.948 -8.101 18.578 1.00 50.69 186 THR A CA 1
ATOM 1526 C C . THR A 1 186 ? 13.449 -7.505 17.246 1.00 50.69 186 THR A C 1
ATOM 1528 O O . THR A 1 186 ? 13.801 -8.187 16.288 1.00 50.69 186 THR A O 1
ATOM 1531 N N . ASN A 1 187 ? 13.521 -6.167 17.235 1.00 53.50 187 ASN A N 1
ATOM 1532 C CA . ASN A 1 187 ? 14.428 -5.293 16.465 1.00 53.50 187 ASN A CA 1
ATOM 1533 C C . ASN A 1 187 ? 14.108 -4.818 15.029 1.00 53.50 187 ASN A C 1
ATOM 1535 O O . ASN A 1 187 ? 14.862 -3.976 14.541 1.00 53.50 187 ASN A O 1
ATOM 1539 N N . ASP A 1 188 ? 13.016 -5.204 14.361 1.00 64.44 188 ASP A N 1
ATOM 1540 C CA . ASP A 1 188 ? 12.656 -4.575 13.067 1.00 64.44 188 ASP A CA 1
ATOM 1541 C C . ASP A 1 188 ? 11.818 -3.300 13.279 1.00 64.44 188 ASP A C 1
ATOM 1543 O O . ASP A 1 188 ? 10.583 -3.300 13.217 1.00 64.44 188 ASP A O 1
ATOM 1547 N N . SER A 1 189 ? 12.509 -2.204 13.603 1.00 78.31 189 SER A N 1
ATOM 1548 C CA . SER A 1 189 ? 11.894 -0.907 13.915 1.00 78.31 189 SER A CA 1
ATOM 1549 C C . SER A 1 189 ? 11.038 -0.362 12.767 1.00 78.31 189 SER A C 1
ATOM 1551 O O . SER A 1 189 ? 9.986 0.225 13.019 1.00 78.31 189 SER A O 1
ATOM 1553 N N . SER A 1 190 ? 11.443 -0.611 11.520 1.00 83.06 190 SER A N 1
ATOM 1554 C CA . SER A 1 190 ? 10.760 -0.152 10.308 1.00 83.06 190 SER A CA 1
ATOM 1555 C C . SER A 1 190 ? 9.426 -0.861 10.091 1.00 83.06 190 SER A C 1
ATOM 1557 O O . SER A 1 190 ? 8.405 -0.207 9.876 1.00 83.06 190 SER A O 1
ATOM 1559 N N . TYR A 1 191 ? 9.404 -2.193 10.190 1.00 85.31 191 TYR A N 1
ATOM 1560 C CA . TYR A 1 191 ? 8.162 -2.965 10.092 1.00 85.31 191 TYR A CA 1
ATOM 1561 C C . TYR A 1 191 ? 7.165 -2.578 11.192 1.00 85.31 191 TYR A C 1
ATOM 1563 O O . TYR A 1 191 ? 6.001 -2.286 10.906 1.00 85.31 191 TYR A O 1
ATOM 1571 N N . ASN A 1 192 ? 7.634 -2.515 12.442 1.00 85.12 192 ASN A N 1
ATOM 1572 C CA . ASN A 1 192 ? 6.794 -2.164 13.587 1.00 85.12 192 ASN A CA 1
ATOM 1573 C C . ASN A 1 192 ? 6.248 -0.735 13.478 1.00 85.12 192 ASN A C 1
ATOM 1575 O O . ASN A 1 192 ? 5.098 -0.483 13.841 1.00 85.12 192 ASN A O 1
ATOM 1579 N N . GLN A 1 193 ? 7.041 0.193 12.933 1.00 86.94 193 GLN A N 1
ATOM 1580 C CA . GLN A 1 193 ? 6.586 1.547 12.639 1.00 86.94 193 GLN A CA 1
ATOM 1581 C C . GLN A 1 193 ? 5.412 1.545 11.652 1.00 86.94 193 GLN A C 1
ATOM 1583 O O . GLN A 1 193 ? 4.384 2.149 11.951 1.00 86.94 193 GLN A O 1
ATOM 1588 N N . LEU A 1 194 ? 5.520 0.841 10.520 1.00 90.31 194 LEU A N 1
ATOM 1589 C CA . LEU A 1 194 ? 4.438 0.779 9.529 1.00 90.31 194 LEU A CA 1
ATOM 1590 C C . LEU A 1 194 ? 3.173 0.126 10.087 1.00 90.31 194 LEU A C 1
ATOM 1592 O O . LEU A 1 194 ? 2.066 0.620 9.865 1.00 90.31 194 LEU A O 1
ATOM 1596 N N . LEU A 1 195 ? 3.333 -0.960 10.846 1.00 91.38 195 LEU A N 1
ATOM 1597 C CA . LEU A 1 195 ? 2.217 -1.644 11.492 1.00 91.38 195 LEU A CA 1
ATOM 1598 C C . LEU A 1 195 ? 1.506 -0.728 12.503 1.00 91.38 195 LEU A C 1
ATOM 1600 O O . LEU A 1 195 ? 0.275 -0.686 12.544 1.00 91.38 195 LEU A O 1
ATOM 1604 N N . SER A 1 196 ? 2.271 0.049 13.275 1.00 90.31 196 SER A N 1
ATOM 1605 C CA . SER A 1 196 ? 1.748 1.048 14.213 1.00 90.31 196 SER A CA 1
ATOM 1606 C C . SER A 1 196 ? 1.021 2.193 13.501 1.00 90.31 196 SER A C 1
ATOM 1608 O O . SER A 1 196 ? -0.076 2.574 13.921 1.00 90.31 196 SER A O 1
ATOM 1610 N N . THR A 1 197 ? 1.564 2.696 12.384 1.00 92.06 197 THR A N 1
ATOM 1611 C CA . THR A 1 197 ? 0.896 3.705 11.547 1.00 92.06 197 THR A CA 1
ATOM 1612 C C . THR A 1 197 ? -0.472 3.199 11.076 1.00 92.06 197 THR A C 1
ATOM 1614 O O . THR A 1 197 ? -1.481 3.870 11.295 1.00 92.06 197 THR A O 1
ATOM 1617 N N . LEU A 1 198 ? -0.532 1.991 10.500 1.00 94.69 198 LEU A N 1
ATOM 1618 C CA . LEU A 1 198 ? -1.785 1.392 10.024 1.00 94.69 198 LEU A CA 1
ATOM 1619 C C . LEU A 1 198 ? -2.794 1.175 11.161 1.00 94.69 198 LEU A C 1
ATOM 1621 O O . LEU A 1 198 ? -3.970 1.491 10.992 1.00 94.69 198 LEU A O 1
ATOM 1625 N N . SER A 1 199 ? -2.345 0.699 12.328 1.00 94.25 199 SER A N 1
ATOM 1626 C CA . SER A 1 199 ? -3.204 0.539 13.512 1.00 94.25 199 SER A CA 1
ATOM 1627 C C . SER A 1 199 ? -3.777 1.871 13.986 1.00 94.25 199 SER A C 1
ATOM 1629 O O . SER A 1 199 ? -4.974 1.987 14.227 1.00 94.25 199 SER A O 1
ATOM 1631 N N . THR A 1 200 ? -2.927 2.893 14.079 1.00 94.69 200 THR A N 1
ATOM 1632 C CA . THR A 1 200 ? -3.327 4.232 14.524 1.00 94.69 200 THR A CA 1
ATOM 1633 C C . THR A 1 200 ? -4.380 4.826 13.595 1.00 94.69 200 THR A C 1
ATOM 1635 O O . THR A 1 200 ? -5.313 5.492 14.038 1.00 94.69 200 THR A O 1
ATOM 1638 N N . ASP A 1 201 ? -4.240 4.614 12.289 1.00 95.12 201 ASP A N 1
ATOM 1639 C CA . ASP A 1 201 ? -5.218 5.102 11.325 1.00 95.12 201 ASP A CA 1
ATOM 1640 C C . ASP A 1 201 ? -6.510 4.289 11.324 1.00 95.12 201 ASP A C 1
ATOM 1642 O O . ASP A 1 201 ? -7.587 4.865 11.212 1.00 95.12 201 ASP A O 1
ATOM 1646 N N . TYR A 1 202 ? -6.436 2.983 11.552 1.00 95.62 202 TYR A N 1
ATOM 1647 C CA . TYR A 1 202 ? -7.626 2.180 11.801 1.00 95.62 202 TYR A CA 1
ATOM 1648 C C . TYR A 1 202 ? -8.395 2.648 13.052 1.00 95.62 202 TYR A C 1
ATOM 1650 O O . TYR A 1 202 ? -9.617 2.790 13.004 1.00 95.62 202 TYR A O 1
ATOM 1658 N N . ASP A 1 203 ? -7.712 3.003 14.143 1.00 95.06 203 ASP A N 1
ATOM 1659 C CA . ASP A 1 203 ? -8.369 3.566 15.331 1.00 95.06 203 ASP A CA 1
ATOM 1660 C C . ASP A 1 203 ? -9.040 4.920 15.049 1.00 95.06 203 ASP A C 1
ATOM 1662 O O . ASP A 1 203 ? -10.132 5.197 15.560 1.00 95.06 203 ASP A O 1
ATOM 1666 N N . LYS A 1 204 ? -8.437 5.756 14.192 1.00 94.00 204 LYS A N 1
ATOM 1667 C CA . LYS A 1 204 ? -9.079 6.994 13.717 1.00 94.00 204 LYS A CA 1
ATOM 1668 C C . LYS A 1 204 ? -10.350 6.691 12.930 1.00 94.00 204 LYS A C 1
ATOM 1670 O O . LYS A 1 204 ? -11.373 7.306 13.221 1.00 94.00 204 LYS A O 1
ATOM 1675 N N . LEU A 1 205 ? -10.308 5.728 12.007 1.00 93.00 205 LEU A N 1
ATOM 1676 C CA . LEU A 1 205 ? -11.485 5.288 11.254 1.00 93.00 205 LEU A CA 1
ATOM 1677 C C . LEU A 1 205 ? -12.593 4.778 12.185 1.00 93.00 205 LEU A C 1
ATOM 1679 O O . LEU A 1 205 ? -13.756 5.140 12.025 1.00 93.00 205 LEU A O 1
ATOM 1683 N N . LYS A 1 206 ? -12.253 3.989 13.214 1.00 93.75 206 LYS A N 1
ATOM 1684 C CA . LYS A 1 206 ? -13.231 3.545 14.221 1.00 93.75 206 LYS A CA 1
ATOM 1685 C C . LYS A 1 206 ? -13.901 4.730 14.915 1.00 93.75 206 LYS A C 1
ATOM 1687 O O . LYS A 1 206 ? -15.108 4.707 15.146 1.00 93.75 206 LYS A O 1
ATOM 1692 N N . ASN A 1 207 ? -13.138 5.758 15.274 1.00 92.69 207 ASN A N 1
ATOM 1693 C CA . ASN A 1 207 ? -13.695 6.947 15.917 1.00 92.69 207 ASN A CA 1
ATOM 1694 C C . ASN A 1 207 ? -14.590 7.751 14.965 1.00 92.69 207 ASN A C 1
ATOM 1696 O O . ASN A 1 207 ? -15.660 8.194 15.376 1.00 92.69 207 ASN A O 1
ATOM 1700 N N . GLU A 1 208 ? -14.203 7.877 13.697 1.00 90.88 208 GLU A N 1
ATOM 1701 C CA . GLU A 1 208 ? -15.034 8.472 12.647 1.00 90.88 208 GLU A CA 1
ATOM 1702 C C . GLU A 1 208 ? -16.363 7.718 12.496 1.00 90.88 208 GLU A C 1
ATOM 1704 O O . GLU A 1 208 ? -17.428 8.323 12.599 1.00 90.88 208 GLU A O 1
ATOM 1709 N N . CYS A 1 209 ? -16.321 6.387 12.424 1.00 91.38 209 CYS A N 1
ATOM 1710 C CA . CYS A 1 209 ? -17.519 5.554 12.397 1.00 91.38 209 CYS A CA 1
ATOM 1711 C C . CYS A 1 209 ? -18.421 5.734 13.624 1.00 91.38 209 CYS A C 1
ATOM 1713 O O . CYS A 1 209 ? -19.638 5.844 13.484 1.00 91.38 209 CYS A O 1
ATOM 1715 N N . LYS A 1 210 ? -17.857 5.808 14.838 1.00 91.44 210 LYS A N 1
ATOM 1716 C CA . LYS A 1 210 ? -18.644 6.091 16.053 1.00 91.44 210 LYS A CA 1
ATOM 1717 C C . LYS A 1 210 ? -19.351 7.444 15.970 1.00 91.44 210 LYS A C 1
ATOM 1719 O O . LYS A 1 210 ? -20.488 7.549 16.421 1.00 91.44 210 LYS A O 1
ATOM 1724 N N . ASN A 1 211 ? -18.699 8.454 15.395 1.00 89.62 211 ASN A N 1
ATOM 1725 C CA . ASN A 1 211 ? -19.280 9.783 15.211 1.00 89.62 211 ASN A CA 1
ATOM 1726 C C . ASN A 1 211 ? -20.397 9.784 14.158 1.00 89.62 211 ASN A C 1
ATOM 1728 O O . ASN A 1 211 ? -21.428 10.419 14.369 1.00 89.62 211 ASN A O 1
ATOM 1732 N N . ILE A 1 212 ? -20.226 9.052 13.053 1.00 88.12 212 ILE A N 1
ATOM 1733 C CA . ILE A 1 212 ? -21.260 8.889 12.017 1.00 88.12 212 ILE A CA 1
ATOM 1734 C C . ILE A 1 212 ? -22.511 8.235 12.613 1.00 88.12 212 ILE A C 1
ATOM 1736 O O . ILE A 1 212 ? -23.620 8.738 12.425 1.00 88.12 212 ILE A O 1
ATOM 1740 N N . LEU A 1 213 ? -22.326 7.156 13.382 1.00 88.62 213 LEU A N 1
ATOM 1741 C CA . LEU A 1 213 ? -23.416 6.427 14.035 1.00 88.62 213 LEU A CA 1
ATOM 1742 C C . LEU A 1 213 ? -24.099 7.252 15.138 1.00 88.62 213 LEU A C 1
ATOM 1744 O O . LEU A 1 213 ? -25.311 7.147 15.312 1.00 88.62 213 LEU A O 1
ATOM 1748 N N . SER A 1 214 ? -23.355 8.085 15.876 1.00 86.62 214 SER A N 1
ATOM 1749 C CA . SER A 1 214 ? -23.914 8.929 16.943 1.00 86.62 214 SER A CA 1
ATOM 1750 C C . SER A 1 214 ? -24.616 10.190 16.434 1.00 86.62 214 SER A C 1
ATOM 1752 O O . SER A 1 214 ? -25.520 10.688 17.103 1.00 86.62 214 SER A O 1
ATOM 1754 N N . SER A 1 215 ? -24.235 10.689 15.255 1.00 81.50 215 SER A N 1
ATOM 1755 C CA . SER A 1 215 ? -24.835 11.873 14.619 1.00 81.50 215 SER A CA 1
ATOM 1756 C C . SER A 1 215 ? -26.159 11.572 13.910 1.00 81.50 215 SER A C 1
ATOM 1758 O O . SER A 1 215 ? -26.797 12.483 13.384 1.00 81.50 215 SER A O 1
ATOM 1760 N N . GLN A 1 216 ? -26.591 10.308 13.891 1.00 72.06 216 GLN A N 1
ATOM 1761 C CA . GLN A 1 216 ? -27.884 9.936 13.333 1.00 72.06 216 GLN A CA 1
ATOM 1762 C C . GLN A 1 216 ? -29.017 10.496 14.210 1.00 72.06 216 GLN A C 1
ATOM 1764 O O . GLN A 1 216 ? -28.976 10.350 15.438 1.00 72.06 216 GLN A O 1
ATOM 1769 N N . PRO A 1 217 ? -30.061 11.111 13.621 1.00 61.75 217 PRO A N 1
ATOM 1770 C CA . PRO A 1 217 ? -31.254 11.450 14.378 1.00 61.75 217 PRO A CA 1
ATOM 1771 C C . PRO A 1 217 ? -31.820 10.160 14.979 1.00 61.75 217 PRO A C 1
ATOM 1773 O O . PRO A 1 217 ? -31.996 9.168 14.272 1.00 61.75 217 PRO A O 1
ATOM 1776 N N . LYS A 1 218 ? -32.097 10.158 16.289 1.00 56.59 218 LYS A N 1
ATOM 1777 C CA . LYS A 1 218 ? -32.811 9.062 16.962 1.00 56.59 218 LYS A CA 1
ATOM 1778 C C . LYS A 1 218 ? -34.228 8.972 16.385 1.00 56.59 218 LYS A C 1
ATOM 1780 O O . LYS A 1 218 ? -35.159 9.569 16.915 1.00 56.59 218 LYS A O 1
ATOM 1785 N N . GLY A 1 219 ? -34.368 8.280 15.262 1.00 49.88 219 GLY A N 1
ATOM 1786 C CA . GLY A 1 219 ? -35.604 8.125 14.511 1.00 49.88 219 GLY A CA 1
ATOM 1787 C C . GLY A 1 219 ? -35.914 6.652 14.321 1.00 49.88 219 GLY A C 1
ATOM 1788 O O . GLY A 1 219 ? -35.469 6.043 13.356 1.00 49.88 219 GLY A O 1
ATOM 1789 N N . THR A 1 220 ? -36.747 6.132 15.223 1.00 38.09 220 THR A N 1
ATOM 1790 C CA . THR A 1 220 ? -37.306 4.771 15.275 1.00 38.09 220 THR A CA 1
ATOM 1791 C C . THR A 1 220 ? -36.314 3.689 15.696 1.00 38.09 220 THR A C 1
ATOM 1793 O O . THR A 1 220 ? -35.499 3.208 14.916 1.00 38.09 220 THR A O 1
ATOM 1796 N N . GLU A 1 221 ? -36.447 3.267 16.954 1.00 45.22 221 GLU A N 1
ATOM 1797 C CA . GLU A 1 221 ? -36.065 1.934 17.408 1.00 45.22 221 GLU A CA 1
ATOM 1798 C C . GLU A 1 221 ? -36.606 0.891 16.416 1.00 45.22 221 GLU A C 1
ATOM 1800 O O . GLU A 1 221 ? -37.768 0.490 16.475 1.00 45.22 221 GLU A O 1
ATOM 1805 N N . GLN A 1 222 ? -35.770 0.422 15.492 1.00 41.88 222 GLN A N 1
ATOM 1806 C CA . GLN A 1 222 ? -35.920 -0.947 15.031 1.00 41.88 222 GLN A CA 1
ATOM 1807 C C . GLN A 1 222 ? -35.407 -1.815 16.168 1.00 41.88 222 GLN A C 1
ATOM 1809 O O . GLN A 1 222 ? -34.207 -1.904 16.413 1.00 41.88 222 GLN A O 1
ATOM 1814 N N . ILE A 1 223 ? -36.378 -2.355 16.900 1.00 44.62 223 ILE A N 1
ATOM 1815 C CA . ILE A 1 223 ? -36.280 -3.397 17.917 1.00 44.62 223 ILE A CA 1
ATOM 1816 C C . ILE A 1 223 ? -35.115 -4.338 17.577 1.00 44.62 223 ILE A C 1
ATOM 1818 O O . ILE A 1 223 ? -35.250 -5.250 16.760 1.00 44.62 223 ILE A O 1
ATOM 1822 N N . LEU A 1 224 ? -33.963 -4.118 18.216 1.00 38.16 224 LEU A N 1
ATOM 1823 C CA . LEU A 1 224 ? -32.939 -5.141 18.327 1.00 38.16 224 LEU A CA 1
ATOM 1824 C C . LEU A 1 224 ? -33.446 -6.086 19.411 1.00 38.16 224 LEU A C 1
ATOM 1826 O O . LEU A 1 224 ? -33.412 -5.778 20.601 1.00 38.16 224 LEU A O 1
ATOM 1830 N N . VAL A 1 225 ? -34.036 -7.186 18.956 1.00 35.38 225 VAL A N 1
ATOM 1831 C CA . VAL A 1 225 ? -34.600 -8.242 19.788 1.00 35.38 225 VAL A CA 1
ATOM 1832 C C . VAL A 1 225 ? -33.593 -8.660 20.861 1.00 35.38 225 VAL A C 1
ATOM 1834 O O . VAL A 1 225 ? -32.497 -9.137 20.581 1.00 35.38 225 VAL A O 1
ATOM 1837 N N . GLN A 1 226 ? -34.036 -8.440 22.094 1.00 39.62 226 GLN A N 1
ATOM 1838 C CA . GLN A 1 226 ? -33.588 -8.972 23.371 1.00 39.62 226 GLN A CA 1
ATOM 1839 C C . GLN A 1 226 ? -32.887 -10.344 23.275 1.00 39.62 226 GLN A C 1
ATOM 1841 O O . GLN A 1 226 ? -33.518 -11.348 22.947 1.00 39.62 226 GLN A O 1
ATOM 1846 N N . SER A 1 227 ? -31.625 -10.429 23.704 1.00 41.88 227 SER A N 1
ATOM 1847 C CA . SER A 1 227 ? -31.040 -11.693 24.174 1.00 41.88 227 SER A CA 1
ATOM 1848 C C . SER A 1 227 ? -30.064 -11.457 25.328 1.00 41.88 227 SER A C 1
ATOM 1850 O O . SER A 1 227 ? -28.853 -11.515 25.152 1.00 41.88 227 SER A O 1
ATOM 1852 N N . SER A 1 228 ? -30.608 -11.176 26.511 1.00 39.69 228 SER A N 1
ATOM 1853 C CA . SER A 1 228 ? -30.009 -11.538 27.807 1.00 39.69 228 SER A CA 1
ATOM 1854 C C . SER A 1 228 ? -30.952 -11.087 28.923 1.00 39.69 228 SER A C 1
ATOM 1856 O O . SER A 1 228 ? -30.781 -10.022 29.514 1.00 39.69 228 SER A O 1
ATOM 1858 N N . VAL A 1 229 ? -31.992 -11.877 29.187 1.00 30.08 229 VAL A N 1
ATOM 1859 C CA . VAL A 1 229 ? -32.631 -11.861 30.506 1.00 30.08 229 VAL A CA 1
ATOM 1860 C C . VAL A 1 229 ? -32.175 -13.134 31.185 1.00 30.08 229 VAL A C 1
ATOM 1862 O O . VAL A 1 229 ? -32.719 -14.207 30.936 1.00 30.08 229 VAL A O 1
ATOM 1865 N N . ASP A 1 230 ? -31.138 -12.990 32.004 1.00 32.16 230 ASP A N 1
ATOM 1866 C CA . ASP A 1 230 ? -30.874 -13.962 33.045 1.00 32.16 230 ASP A CA 1
ATOM 1867 C C . ASP A 1 230 ? -31.988 -13.872 34.089 1.00 32.16 230 ASP A C 1
ATOM 1869 O O . ASP A 1 230 ? -32.339 -12.827 34.639 1.00 32.16 230 ASP A O 1
ATOM 1873 N N . THR A 1 231 ? -32.574 -15.040 34.258 1.00 31.69 231 THR A N 1
ATOM 1874 C CA . THR A 1 231 ? -33.658 -15.467 35.121 1.00 31.69 231 THR A CA 1
ATOM 1875 C C . THR A 1 231 ? -33.443 -15.099 36.594 1.00 31.69 231 THR A C 1
ATOM 1877 O O . THR A 1 231 ? -32.447 -15.483 37.199 1.00 31.69 231 THR A O 1
ATOM 1880 N N . SER A 1 232 ? -34.450 -14.484 37.220 1.00 30.25 232 SER A N 1
ATOM 1881 C CA . SER A 1 232 ? -34.686 -14.574 38.668 1.00 30.25 232 SER A CA 1
ATOM 1882 C C . SER A 1 232 ? -36.187 -14.723 38.938 1.00 30.25 232 SER A C 1
ATOM 1884 O O . SER A 1 232 ? -36.934 -13.752 38.979 1.00 30.25 232 SER A O 1
ATOM 1886 N N . SER A 1 233 ? -36.582 -15.991 39.065 1.00 35.50 233 SER A N 1
ATOM 1887 C CA . SER A 1 233 ? -37.690 -16.587 39.831 1.00 35.50 233 SER A CA 1
ATOM 1888 C C . SER A 1 233 ? -39.015 -15.837 40.093 1.00 35.50 233 SER A C 1
ATOM 1890 O O . SER A 1 233 ? -39.092 -14.891 40.871 1.00 35.50 233 SER A O 1
ATOM 1892 N N . SER A 1 234 ? -40.064 -16.516 39.606 1.00 46.25 234 SER A N 1
ATOM 1893 C CA . SER A 1 234 ? -41.375 -16.822 40.211 1.00 46.25 234 SER A CA 1
ATOM 1894 C C . SER A 1 234 ? -42.418 -15.719 40.418 1.00 46.25 234 SER A C 1
ATOM 1896 O O . SER A 1 234 ? -42.341 -14.939 41.360 1.00 46.25 234 SER A O 1
ATOM 1898 N N . SER A 1 235 ? -43.526 -15.836 39.678 1.00 33.59 235 SER A N 1
ATOM 1899 C CA . SER A 1 235 ? -44.867 -15.833 40.276 1.00 33.59 235 SER A CA 1
ATOM 1900 C C . SER A 1 235 ? -45.864 -16.563 39.368 1.00 33.59 235 SER A C 1
ATOM 1902 O O . SER A 1 235 ? -45.855 -16.406 38.150 1.00 33.59 235 SER A O 1
ATOM 1904 N N . SER A 1 236 ? -46.661 -17.426 39.989 1.00 43.84 236 SER A N 1
ATOM 1905 C CA . SER A 1 236 ? -47.660 -18.331 39.419 1.00 43.84 236 SER A CA 1
ATOM 1906 C C . SER A 1 236 ? -48.991 -17.644 39.084 1.00 43.84 236 SER A C 1
ATOM 1908 O O . SER A 1 236 ? -49.242 -16.547 39.569 1.00 43.84 236 SER A O 1
ATOM 1910 N N . ILE A 1 237 ? -49.889 -18.419 38.446 1.00 39.91 237 ILE A N 1
ATOM 1911 C CA . ILE A 1 237 ? -51.347 -18.225 38.232 1.00 39.91 237 ILE A CA 1
ATOM 1912 C C . ILE A 1 237 ? -51.641 -17.712 36.809 1.00 39.91 237 ILE A C 1
ATOM 1914 O O . ILE A 1 237 ? -51.113 -16.694 36.397 1.00 39.91 237 ILE A O 1
ATOM 1918 N N . GLY A 1 238 ? -52.471 -18.338 35.973 1.00 34.44 238 GLY A N 1
ATOM 1919 C CA . GLY A 1 238 ? -53.348 -19.495 36.119 1.00 34.44 238 GLY A CA 1
ATOM 1920 C C . GLY A 1 238 ? -54.034 -19.789 34.773 1.00 34.44 238 GLY A C 1
ATOM 1921 O O . GLY A 1 238 ? -54.140 -18.921 33.909 1.00 34.44 238 GLY A O 1
ATOM 1922 N N . ASN A 1 239 ? -54.458 -21.040 34.596 1.00 41.41 239 ASN A N 1
ATOM 1923 C CA . ASN A 1 239 ? -55.067 -21.599 33.386 1.00 41.41 239 ASN A CA 1
ATOM 1924 C C . ASN A 1 239 ? -56.205 -20.758 32.780 1.00 41.41 239 ASN A C 1
ATOM 1926 O O . ASN A 1 239 ? -57.148 -20.384 33.479 1.00 41.41 239 ASN A O 1
ATOM 1930 N N . LYS A 1 240 ? -56.230 -20.660 31.443 1.00 41.91 240 LYS A N 1
ATOM 1931 C CA . LYS A 1 240 ? -57.491 -20.606 30.691 1.00 41.91 240 LYS A CA 1
ATOM 1932 C C . LYS A 1 240 ? -57.381 -21.336 29.350 1.00 41.91 240 LYS A C 1
ATOM 1934 O O . LYS A 1 240 ? -56.694 -20.906 28.432 1.00 41.91 240 LYS A O 1
ATOM 1939 N N . LEU A 1 241 ? -58.087 -22.463 29.292 1.00 41.00 241 LEU A N 1
ATOM 1940 C CA . LEU A 1 241 ? -58.488 -23.189 28.091 1.00 41.00 241 LEU A CA 1
ATOM 1941 C C . LEU A 1 241 ? -59.278 -22.280 27.144 1.00 41.00 241 LEU A C 1
ATOM 1943 O O . LEU A 1 241 ? -60.251 -21.675 27.590 1.00 41.00 241 LEU A O 1
ATOM 1947 N N . ILE A 1 242 ? -58.964 -22.319 25.846 1.00 47.56 242 ILE A N 1
ATOM 1948 C CA . ILE A 1 242 ? -59.979 -22.298 24.784 1.00 47.56 242 ILE A CA 1
ATOM 1949 C C . ILE A 1 242 ? -59.569 -23.323 23.722 1.00 47.56 242 ILE A C 1
ATOM 1951 O O . ILE A 1 242 ? -58.550 -23.190 23.054 1.00 47.56 242 ILE A O 1
ATOM 1955 N N . SER A 1 243 ? -60.390 -24.364 23.615 1.00 40.88 243 SER A N 1
ATOM 1956 C CA . SER A 1 243 ? -60.437 -25.320 22.514 1.00 40.88 243 SER A CA 1
ATOM 1957 C C . SER A 1 243 ? -61.501 -24.840 21.533 1.00 40.88 243 SER A C 1
ATOM 1959 O O . SER A 1 243 ? -62.634 -24.659 21.973 1.00 40.88 243 SER A O 1
ATOM 1961 N N . VAL A 1 244 ? -61.175 -24.665 20.245 1.00 40.03 244 VAL A N 1
ATOM 1962 C CA . VAL A 1 244 ? -62.162 -24.728 19.148 1.00 40.03 244 VAL A CA 1
ATOM 1963 C C . VAL A 1 244 ? -61.518 -25.296 17.872 1.00 40.03 244 VAL A C 1
ATOM 1965 O O . VAL A 1 244 ? -60.769 -24.630 17.169 1.00 40.03 244 VAL A O 1
ATOM 1968 N N . LEU A 1 245 ? -61.810 -26.579 17.660 1.00 37.41 245 LEU A N 1
ATOM 1969 C CA . LEU A 1 245 ? -62.293 -27.263 16.452 1.00 37.41 245 LEU A CA 1
ATOM 1970 C C . LEU A 1 245 ? -61.974 -26.741 15.026 1.00 37.41 245 LEU A C 1
ATOM 1972 O O . LEU A 1 245 ? -62.447 -25.699 14.584 1.00 37.41 245 LEU A O 1
ATOM 1976 N N . SER A 1 246 ? -61.299 -27.635 14.293 1.00 47.59 246 SER A N 1
ATOM 1977 C CA . SER A 1 246 ? -61.284 -27.942 12.852 1.00 47.59 246 SER A CA 1
ATOM 1978 C C . SER A 1 246 ? -62.454 -27.471 11.984 1.00 47.59 246 SER A C 1
ATOM 1980 O O . SER A 1 246 ? -63.592 -27.738 12.354 1.00 47.59 246 SER A O 1
ATOM 1982 N N . ILE A 1 247 ? -62.162 -27.068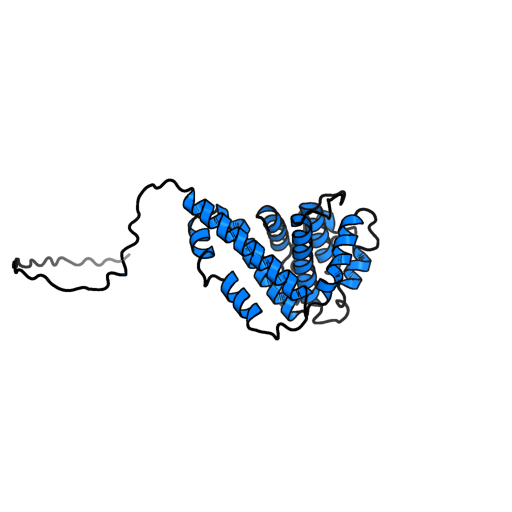 10.732 1.00 50.75 247 ILE A N 1
ATOM 1983 C CA . ILE A 1 247 ? -62.865 -27.565 9.528 1.00 50.75 247 ILE A CA 1
ATOM 1984 C C . ILE A 1 247 ? -61.867 -27.726 8.362 1.00 50.75 247 ILE A C 1
ATOM 1986 O O . ILE A 1 247 ? -61.083 -26.831 8.053 1.00 50.75 247 ILE A O 1
ATOM 1990 N N . PHE A 1 248 ? -61.918 -28.904 7.736 1.00 44.66 248 PHE A N 1
ATOM 1991 C CA . PHE A 1 248 ? -61.256 -29.293 6.492 1.00 44.66 248 PHE A CA 1
ATOM 1992 C C . PHE A 1 248 ? -61.768 -28.488 5.287 1.00 44.66 248 PHE A C 1
ATOM 1994 O O . PHE A 1 248 ? -62.971 -28.309 5.127 1.00 44.66 248 PHE A O 1
ATOM 2001 N N . GLY A 1 249 ? -60.868 -28.123 4.374 1.00 42.38 249 GLY A N 1
ATOM 2002 C CA . GLY A 1 249 ? -61.212 -27.614 3.046 1.00 42.38 249 GLY A CA 1
ATOM 2003 C C . GLY A 1 249 ? -60.314 -28.237 1.985 1.00 42.38 249 GLY A C 1
ATOM 2004 O O . GLY A 1 249 ? -59.327 -27.638 1.578 1.00 42.38 249 GLY A O 1
ATOM 2005 N N . ALA A 1 250 ? -60.642 -29.460 1.569 1.00 47.88 250 ALA A N 1
ATOM 2006 C CA . ALA A 1 250 ? -60.130 -30.061 0.345 1.00 47.88 250 ALA A CA 1
ATOM 2007 C C . ALA A 1 250 ? -60.962 -29.563 -0.845 1.00 47.88 250 ALA A C 1
ATOM 2009 O O . ALA A 1 250 ? -62.177 -29.703 -0.805 1.00 47.88 250 ALA A O 1
ATOM 2010 N N . ILE A 1 251 ? -60.304 -29.027 -1.874 1.00 53.38 251 ILE A N 1
ATOM 2011 C CA . ILE A 1 251 ? -60.680 -28.913 -3.301 1.00 53.38 251 ILE A CA 1
ATOM 2012 C C . ILE A 1 251 ? -59.359 -28.481 -3.970 1.00 53.38 251 ILE A C 1
ATOM 2014 O O . ILE A 1 251 ? -58.685 -27.603 -3.448 1.00 53.38 251 ILE A O 1
ATOM 2018 N N . GLY A 1 252 ? -58.857 -29.011 -5.076 1.00 47.75 252 GLY A N 1
ATOM 2019 C CA . GLY A 1 252 ? -59.356 -29.928 -6.088 1.00 47.75 252 GLY A CA 1
ATOM 2020 C C . GLY A 1 252 ? -58.459 -29.712 -7.317 1.00 47.75 252 GLY A C 1
ATOM 2021 O O . GLY A 1 252 ? -58.092 -28.581 -7.620 1.00 47.75 252 GLY A O 1
ATOM 2022 N N . PHE A 1 253 ? -58.055 -30.808 -7.954 1.00 50.22 253 PHE A N 1
ATOM 2023 C CA . PHE A 1 253 ? -57.279 -30.902 -9.195 1.00 50.22 253 PHE A CA 1
ATOM 2024 C C . PHE A 1 253 ? -57.588 -29.830 -10.250 1.00 50.22 253 PHE A C 1
ATOM 2026 O O . PHE A 1 253 ? -58.760 -29.642 -10.546 1.00 50.22 253 PHE A O 1
ATOM 2033 N N . LEU A 1 254 ? -56.556 -29.338 -10.955 1.00 50.62 254 LEU A N 1
ATOM 2034 C CA . LEU A 1 254 ? -56.564 -29.251 -12.424 1.00 50.62 254 LEU A CA 1
ATOM 2035 C C . LEU A 1 254 ? -55.147 -29.431 -13.007 1.00 50.62 254 LEU A C 1
ATOM 2037 O O . LEU A 1 254 ? -54.219 -28.684 -12.712 1.00 50.62 254 LEU A O 1
ATOM 2041 N N . LEU A 1 255 ? -55.032 -30.471 -13.834 1.00 47.78 255 LEU A N 1
ATOM 2042 C CA . LEU A 1 255 ? -53.987 -30.756 -14.818 1.00 47.78 255 LEU A CA 1
ATOM 2043 C C . LEU A 1 255 ? -54.241 -29.951 -16.108 1.00 47.78 255 LEU A C 1
ATOM 2045 O O . LEU A 1 255 ? -55.395 -29.684 -16.438 1.00 47.78 255 LEU A O 1
ATOM 2049 N N . GLY A 1 256 ? -53.180 -29.689 -16.876 1.00 47.84 256 GLY A N 1
ATOM 2050 C CA . GLY A 1 256 ? -53.215 -29.257 -18.287 1.00 47.84 256 GLY A CA 1
ATOM 2051 C C . GLY A 1 256 ? -51.991 -28.392 -18.599 1.00 47.84 256 GLY A C 1
ATOM 2052 O O . GLY A 1 256 ? -51.923 -27.264 -18.135 1.00 47.84 256 GLY A O 1
ATOM 2053 N N . ILE A 1 257 ? -50.885 -28.927 -19.127 1.00 47.44 257 ILE A N 1
ATOM 2054 C CA . ILE A 1 257 ? -50.618 -29.261 -20.543 1.00 47.44 257 ILE A CA 1
ATOM 2055 C C . ILE A 1 257 ? -50.968 -28.104 -21.491 1.00 47.44 257 ILE A C 1
ATOM 2057 O O . ILE A 1 257 ? -52.114 -27.972 -21.915 1.00 47.44 257 ILE A O 1
ATOM 2061 N N . SER A 1 258 ? -49.942 -27.337 -21.868 1.00 50.56 258 SER A N 1
ATOM 2062 C CA . SER A 1 258 ? -49.533 -27.129 -23.263 1.00 50.56 258 SER A CA 1
ATOM 2063 C C . SER A 1 258 ? -48.040 -26.832 -23.322 1.00 50.56 258 SER A C 1
ATOM 2065 O O . SER A 1 258 ? -47.494 -26.370 -22.297 1.00 50.56 258 SER A O 1
#

pLDDT: mean 75.15, std 19.19, range [30.08, 97.56]

Radius of gyration: 27.58 Å; chains: 1; bounding box: 81×53×64 Å

Foldseek 3Di:
DAQQLLVLVVVLCVAWPLAADPVLHTRGHPPDPLQVQQPPVSVPDLLSSLRSSLVSSCCSVCNQQLPDDPPDPVVLLSLLLSLLSSLSSLLSPCVPDVVSPDPPVSCVVRPPPDPRNVNVNVSCVVLVLLNVDDNVLSNLLNVLSNVLSVLNNCLPVDLVSLVQLLDCPHPNNVSLVCSVVPDDPPDSPSSVVSSVSSVVVSVVSNVVSVVVVVPDPPDDPPDPDDDDDDDDDDDDDDDDDDDDDDDDDDDDDDDDDD

InterPro domains:
  IPR006477 Variant antigen yir/bir/cir [PF06022] (6-258)
  IPR006477 Variant antigen yir/bir/cir [TIGR01590] (20-206)

Sequence (258 aa):
MNKKVCEKFDNVWEVFSDTLTSDKKYEFKTGNFLDSYCGDNNCSTDYGKISAGFLYLFNGLFGVSGLFNSRETSNINVVEYIMIWLCYMLNLKSTQDGSFTNLNNFYKANIENHNKYNSFIELIKKKKELMNISNDKVSKLYKLFKILCEMYTKVDEDNNNCNNYLKDDNQFTKIYKELNNGHDVTNDSSYNQLLSTLSTDYDKLKNECKNILSSQPKGTEQILVQSSVDTSSSSSIGNKLISVLSIFGAIGFLLGIS

Secondary structure (DSSP, 8-state):
--HHHHHHHHHHHHHEEEEE-TTS-EEE-SSSGGGGGSTTTTT-SHHHHHHHHHHHHHHHHHTTT----TT-HHHHHHHHHHHHHHHHHHHHHHHHHSTT--HHHHHHHHTTT-GGGHHHHHHHHHTGGGGGS-HHHHHHHHHHHHHHHHHHHTTTT-HHHHHHHTSTTSHHHHHHHHHHHSS--SS-HHHHHHHHHHHHHHHHHHHHHHHHHHTS------------------------------------------

Organism: Plasmodium yoelii (NCBI:txid5861)